Protein AF-0000000083544859 (afdb_homodimer)

Radius of gyration: 19.84 Å; Cα contacts (8 Å, |Δi|>4): 329; chains: 2; bounding box: 51×44×54 Å

Organism: NCBI:txid360422

Foldseek 3Di:
DPPPDDDPVRVVVVLVVVLLQQLQVLCVVLVGGSLQLLLLVVCVVPFFDWLVVSCVVSVHDSVSSVVSLVSCVVSPQWDWDQDPVHRPIITIGGDPVSVVCVVVSVVSNVVSVVVVQVPPDPVRVVVVVVVVVVVVVVVVVVVVVVD/DPPPDDDPVRVVVVLVVVLLQQLQVLCVVLVGGSLQLLLLVVCVVPFFDWLVVSCVVSVHDSVSSVVSLVSCVVSPQWDWDQDPVHRVIITIGGDPVSVVCVVVSVVSNVVSVVVVQVPHDPVRVVVVVVVVVVVVVVVVVVVVVVD

Nearest PDB structures (foldseek):
  3s2w-assembly4_H  TM=9.279E-01  e=6.624E-13  Methanosarcina mazei Go1
  3bpx-assembly1_A  TM=9.044E-01  e=1.899E-10  unclassified
  3voe-assembly1_A  TM=8.912E-01  e=1.167E-07  Escherichia coli K-12
  5x80-assembly1_B  TM=7.720E-01  e=2.987E-06  Mycobacterium tuberculosis H37Rv
  7kfq-assembly1_A  TM=7.328E-01  e=6.011E-06  Variovorax paradoxus

Structure (mmCIF, N/CA/C/O backbone):
data_AF-0000000083544859-model_v1
#
loop_
_entity.id
_entity.type
_entity.pdbx_description
1 polymer 'MarR family transcriptional regulator'
#
loop_
_atom_site.group_PDB
_atom_site.id
_atom_site.type_symbol
_atom_site.label_atom_id
_atom_site.label_alt_id
_atom_site.label_comp_id
_atom_site.label_asym_id
_atom_site.label_entity_id
_atom_site.label_seq_id
_atom_site.pdbx_PDB_ins_code
_atom_site.Cartn_x
_atom_site.Cartn_y
_atom_site.Cartn_z
_atom_site.occupancy
_atom_site.B_iso_or_equiv
_atom_site.auth_seq_id
_atom_site.auth_comp_id
_atom_site.auth_asym_id
_atom_site.auth_atom_id
_atom_site.pdbx_PDB_model_num
ATOM 1 N N . MET A 1 1 ? -17.75 11.258 18.859 1 30.23 1 MET A N 1
ATOM 2 C CA . MET A 1 1 ? -17.281 10.383 17.781 1 30.23 1 MET A CA 1
ATOM 3 C C . MET A 1 1 ? -16.062 9.594 18.234 1 30.23 1 MET A C 1
ATOM 5 O O . MET A 1 1 ? -15.086 10.164 18.734 1 30.23 1 MET A O 1
ATOM 9 N N . ASN A 1 2 ? -15.922 8.406 18.703 1 38 2 ASN A N 1
ATOM 10 C CA . ASN A 1 2 ? -15.023 7.574 19.5 1 38 2 ASN A CA 1
ATOM 11 C C . ASN A 1 2 ? -13.609 7.578 18.922 1 38 2 ASN A C 1
ATOM 13 O O . ASN A 1 2 ? -13.398 7.211 17.766 1 38 2 ASN A O 1
ATOM 17 N N . GLU A 1 3 ? -12.688 8.453 19.25 1 45.72 3 GLU A N 1
ATOM 18 C CA . GLU A 1 3 ? -11.305 8.867 19.016 1 45.72 3 GLU A CA 1
ATOM 19 C C . GLU A 1 3 ? -10.445 7.684 18.578 1 45.72 3 GLU A C 1
ATOM 21 O O . GLU A 1 3 ? -9.469 7.859 17.844 1 45.72 3 GLU A O 1
ATOM 26 N N . ASN A 1 4 ? -10.805 6.332 19.125 1 50.5 4 ASN A N 1
ATOM 27 C CA . ASN A 1 4 ? -10.023 5.105 19.031 1 50.5 4 ASN A CA 1
ATOM 28 C C . ASN A 1 4 ? -10.336 4.336 17.75 1 50.5 4 ASN A C 1
ATOM 30 O O . ASN A 1 4 ? -9.75 3.283 17.484 1 50.5 4 ASN A O 1
ATOM 34 N N . ARG A 1 5 ? -11.438 4.746 17.047 1 65.44 5 ARG A N 1
ATOM 35 C CA . ARG A 1 5 ? -11.852 3.941 15.906 1 65.44 5 ARG A CA 1
ATOM 36 C C . ARG A 1 5 ? -11.086 4.352 14.648 1 65.44 5 ARG A C 1
ATOM 38 O O . ARG A 1 5 ? -10.969 5.539 14.352 1 65.44 5 ARG A O 1
ATOM 45 N N . ASN A 1 6 ? -10.664 3.357 14.062 1 79.31 6 ASN A N 1
ATOM 46 C CA . ASN A 1 6 ? -9.977 3.605 12.797 1 79.31 6 ASN A CA 1
ATOM 47 C C . ASN A 1 6 ? -10.906 4.234 11.766 1 79.31 6 ASN A C 1
ATOM 49 O O . ASN A 1 6 ? -12.094 3.92 11.727 1 79.31 6 ASN A O 1
ATOM 53 N N . SER A 1 7 ? -10.422 5.219 11.125 1 88.44 7 SER A N 1
ATOM 54 C CA . SER A 1 7 ? -11.133 5.754 9.969 1 88.44 7 SER A CA 1
ATOM 55 C C . SER A 1 7 ? -11.211 4.723 8.852 1 88.44 7 SER A C 1
ATOM 57 O O . SER A 1 7 ? -10.523 3.699 8.883 1 88.44 7 SER A O 1
ATOM 59 N N . VAL A 1 8 ? -12.07 4.918 7.891 1 92.62 8 VAL A N 1
ATOM 60 C CA . VAL A 1 8 ? -12.188 4.059 6.719 1 92.62 8 VAL A CA 1
ATOM 61 C C . VAL A 1 8 ? -10.852 3.979 6 1 92.62 8 VAL A C 1
ATOM 63 O O . VAL A 1 8 ? -10.406 2.895 5.613 1 92.62 8 VAL A O 1
ATOM 66 N N . ALA A 1 9 ? -10.258 5.109 5.93 1 91 9 ALA A N 1
ATOM 67 C CA . ALA A 1 9 ? -8.953 5.156 5.277 1 91 9 ALA A CA 1
ATOM 68 C C . ALA A 1 9 ? -7.934 4.309 6.027 1 91 9 ALA A C 1
ATOM 70 O O . ALA A 1 9 ? -7.098 3.641 5.414 1 91 9 ALA A O 1
ATOM 71 N N . ARG A 1 10 ? -8.016 4.297 7.262 1 88.56 10 ARG A N 1
ATOM 72 C CA . ARG A 1 10 ? -7.105 3.504 8.078 1 88.56 10 ARG A CA 1
ATOM 73 C C . ARG A 1 10 ? -7.383 2.014 7.922 1 88.56 10 ARG A C 1
ATOM 75 O O . ARG A 1 10 ? -6.453 1.207 7.844 1 88.56 10 ARG A O 1
ATOM 82 N N . TRP A 1 11 ? -8.609 1.628 7.891 1 93 11 TRP A N 1
ATOM 83 C CA . TRP A 1 11 ? -8.945 0.226 7.668 1 93 11 TRP A CA 1
ATOM 84 C C . TRP A 1 11 ? -8.477 -0.238 6.293 1 93 11 TRP A C 1
ATOM 86 O O . TRP A 1 11 ? -7.938 -1.338 6.156 1 93 11 TRP A O 1
ATOM 96 N N . ILE A 1 12 ? -8.648 0.602 5.301 1 94.5 12 ILE A N 1
ATOM 97 C CA . ILE A 1 12 ? -8.211 0.279 3.949 1 94.5 12 ILE A CA 1
ATOM 98 C C . ILE A 1 12 ? -6.699 0.036 3.943 1 94.5 12 ILE A C 1
ATOM 100 O O . ILE A 1 12 ? -6.227 -0.944 3.365 1 94.5 12 ILE A O 1
ATOM 104 N N . SER A 1 13 ? -5.992 0.859 4.594 1 90.62 13 SER A N 1
ATOM 105 C CA . SER A 1 13 ? -4.539 0.718 4.668 1 90.62 13 SER A CA 1
ATOM 106 C C . SER A 1 13 ? -4.148 -0.58 5.367 1 90.62 13 SER A C 1
ATOM 108 O O . SER A 1 13 ? -3.262 -1.299 4.898 1 90.62 13 SER A O 1
ATOM 110 N N . LEU A 1 14 ? -4.754 -0.848 6.48 1 89.12 14 LEU A N 1
ATOM 111 C CA . LEU A 1 14 ? -4.465 -2.051 7.254 1 89.12 14 LEU A CA 1
ATOM 112 C C . LEU A 1 14 ? -4.758 -3.305 6.438 1 89.12 14 LEU A C 1
ATOM 114 O O . LEU A 1 14 ? -3.934 -4.223 6.387 1 89.12 14 LEU A O 1
ATOM 118 N N . LEU A 1 15 ? -5.891 -3.326 5.812 1 94 15 LEU A N 1
ATOM 119 C CA . LEU A 1 15 ? -6.293 -4.488 5.027 1 94 15 LEU A CA 1
ATOM 120 C C . LEU A 1 15 ? -5.355 -4.695 3.844 1 94 15 LEU A C 1
ATOM 122 O O . LEU A 1 15 ? -5.016 -5.832 3.508 1 94 15 LEU A O 1
ATOM 126 N N . HIS A 1 16 ? -4.984 -3.619 3.225 1 91.56 16 HIS A N 1
ATOM 127 C CA . HIS A 1 16 ? -4.059 -3.701 2.102 1 91.56 16 HIS A CA 1
ATOM 128 C C . HIS A 1 16 ? -2.721 -4.297 2.531 1 91.56 16 HIS A C 1
ATOM 130 O O . HIS A 1 16 ? -2.225 -5.234 1.906 1 91.56 16 HIS A O 1
ATOM 136 N N . ARG A 1 17 ? -2.131 -3.836 3.584 1 87.5 17 ARG A N 1
ATOM 137 C CA . ARG A 1 17 ? -0.821 -4.277 4.051 1 87.5 17 ARG A CA 1
ATOM 138 C C . ARG A 1 17 ? -0.863 -5.734 4.496 1 87.5 17 ARG A C 1
ATOM 140 O O . ARG A 1 17 ? 0.05 -6.508 4.199 1 87.5 17 ARG A O 1
ATOM 147 N N . HIS A 1 18 ? -1.915 -6.086 5.199 1 89.75 18 HIS A N 1
ATOM 148 C CA . HIS A 1 18 ? -2.053 -7.461 5.656 1 89.75 18 HIS A CA 1
ATOM 149 C C . HIS A 1 18 ? -2.234 -8.414 4.48 1 89.75 18 HIS A C 1
ATOM 151 O O . HIS A 1 18 ? -1.746 -9.547 4.512 1 89.75 18 HIS A O 1
ATOM 157 N N . GLY A 1 19 ? -2.959 -7.965 3.48 1 92.75 19 GLY A N 1
ATOM 158 C CA . GLY A 1 19 ? -3.115 -8.773 2.283 1 92.75 19 GLY A CA 1
ATOM 159 C C . GLY A 1 19 ? -1.802 -9.055 1.578 1 92.75 19 GLY A C 1
ATOM 160 O O . GLY A 1 19 ? -1.534 -10.195 1.187 1 92.75 19 GLY A O 1
ATOM 161 N N . HIS A 1 20 ? -1.009 -8.062 1.459 1 89.19 20 HIS A N 1
ATOM 162 C CA . HIS A 1 20 ? 0.306 -8.234 0.851 1 89.19 20 HIS A CA 1
ATOM 163 C C . HIS A 1 20 ? 1.158 -9.219 1.642 1 89.19 20 HIS A C 1
ATOM 165 O O . HIS A 1 20 ? 1.828 -10.07 1.059 1 89.19 20 HIS A O 1
ATOM 171 N N . GLU A 1 21 ? 1.093 -9.07 2.92 1 88.38 21 GLU A N 1
ATOM 172 C CA . GLU A 1 21 ? 1.858 -9.977 3.771 1 88.38 21 GLU A CA 1
ATOM 173 C C . GLU A 1 21 ? 1.362 -11.414 3.637 1 88.38 21 GLU A C 1
ATOM 175 O O . GLU A 1 21 ? 2.162 -12.344 3.564 1 88.38 21 GLU A O 1
ATOM 180 N N . TYR A 1 22 ? 0.118 -11.586 3.674 1 92.44 22 TYR A N 1
ATOM 181 C CA . TYR A 1 22 ? -0.479 -12.906 3.574 1 92.44 22 TYR A CA 1
ATOM 182 C C . TYR A 1 22 ? -0.094 -13.586 2.264 1 92.44 22 TYR A C 1
ATOM 184 O O . TYR A 1 22 ? 0.402 -14.711 2.262 1 92.44 22 TYR A O 1
ATOM 192 N N . VAL A 1 23 ? -0.302 -12.836 1.157 1 94 23 VAL A N 1
ATOM 193 C CA . VAL A 1 23 ? -0.022 -13.422 -0.15 1 94 23 VAL A CA 1
ATOM 194 C C . VAL A 1 23 ? 1.475 -13.695 -0.285 1 94 23 VAL A C 1
ATOM 196 O O . VAL A 1 23 ? 1.88 -14.758 -0.765 1 94 23 VAL A O 1
ATOM 199 N N . GLY A 1 24 ? 2.26 -12.75 0.1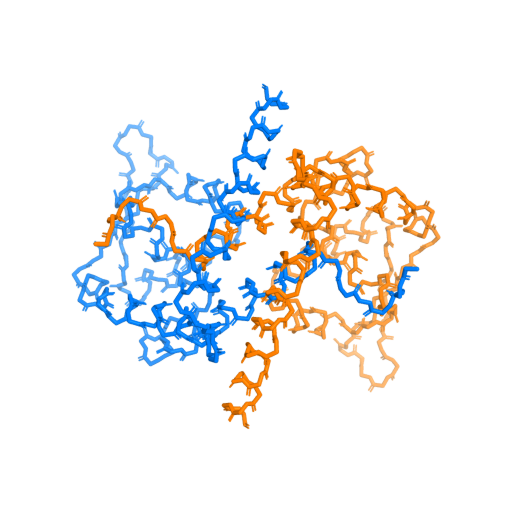53 1 92.25 24 GLY A N 1
ATOM 200 C CA . GLY A 1 24 ? 3.699 -12.961 0.145 1 92.25 24 GLY A CA 1
ATOM 201 C C . GLY A 1 24 ? 4.125 -14.203 0.897 1 92.25 24 GLY A C 1
ATOM 202 O O . GLY A 1 24 ? 5.008 -14.938 0.445 1 92.25 24 GLY A O 1
ATOM 203 N N . ARG A 1 25 ? 3.518 -14.445 2 1 92.19 25 ARG A N 1
ATOM 204 C CA . ARG A 1 25 ? 3.836 -15.617 2.807 1 92.19 25 ARG A CA 1
ATOM 205 C C . ARG A 1 25 ? 3.479 -16.906 2.07 1 92.19 25 ARG A C 1
ATOM 207 O O . ARG A 1 25 ? 4.207 -17.891 2.152 1 92.19 25 ARG A O 1
ATOM 214 N N . GLN A 1 26 ? 2.393 -16.859 1.385 1 94.56 26 GLN A N 1
ATOM 215 C CA . GLN A 1 26 ? 1.957 -18.047 0.648 1 94.56 26 GLN A CA 1
ATOM 216 C C . GLN A 1 26 ? 2.908 -18.359 -0.503 1 94.56 26 GLN A C 1
ATOM 218 O O . GLN A 1 26 ? 3.006 -19.5 -0.94 1 94.56 26 GLN A O 1
ATOM 223 N N . LEU A 1 27 ? 3.656 -17.422 -0.948 1 96.56 27 LEU A N 1
ATOM 224 C CA . LEU A 1 27 ? 4.465 -17.594 -2.148 1 96.56 27 LEU A CA 1
ATOM 225 C C . LEU A 1 27 ? 5.938 -17.766 -1.792 1 96.56 27 LEU A C 1
ATOM 227 O O . LEU A 1 27 ? 6.781 -17.922 -2.678 1 96.56 27 LEU A O 1
ATOM 231 N N . LYS A 1 28 ? 6.184 -17.797 -0.533 1 95.38 28 LYS A N 1
ATOM 232 C CA . LYS 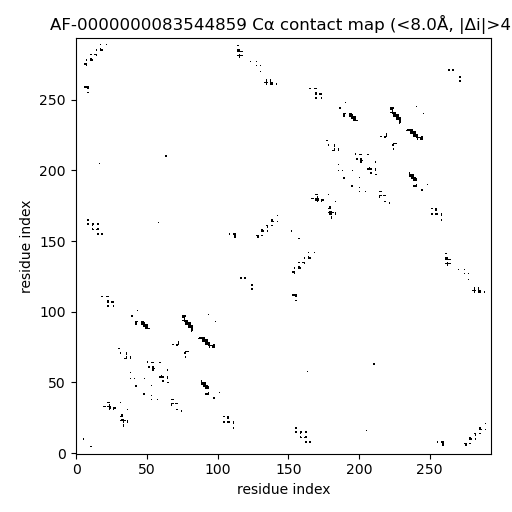A 1 28 ? 7.559 -17.906 -0.063 1 95.38 28 LYS A CA 1
ATOM 233 C C . LYS A 1 28 ? 8.242 -19.141 -0.64 1 95.38 28 LYS A C 1
ATOM 235 O O . LYS A 1 28 ? 9.422 -19.109 -0.979 1 95.38 28 LYS A O 1
ATOM 240 N N . LYS A 1 29 ? 7.535 -20.188 -0.765 1 95.19 29 LYS A N 1
ATOM 241 C CA . LYS A 1 29 ? 8.078 -21.438 -1.265 1 95.19 29 LYS A CA 1
ATOM 242 C C . LYS A 1 29 ? 8.539 -21.312 -2.715 1 95.19 29 LYS A C 1
ATOM 244 O O . LYS A 1 29 ? 9.305 -22.125 -3.211 1 95.19 29 LYS A O 1
ATOM 249 N N . TYR A 1 30 ? 8.156 -20.312 -3.381 1 96.75 30 TYR A N 1
ATOM 250 C CA . TYR A 1 30 ? 8.555 -20.047 -4.758 1 96.75 30 TYR A CA 1
ATOM 251 C C . TYR A 1 30 ? 9.594 -18.922 -4.816 1 96.75 30 TYR A C 1
ATOM 253 O O . TYR A 1 30 ? 9.875 -18.391 -5.895 1 96.75 30 TYR A O 1
ATOM 261 N N . ASN A 1 31 ? 10.023 -18.5 -3.695 1 95.81 31 ASN A N 1
ATOM 262 C CA . ASN A 1 31 ? 11.008 -17.438 -3.547 1 95.81 31 ASN A CA 1
ATOM 263 C C . ASN A 1 31 ? 10.422 -16.078 -3.943 1 95.81 31 ASN A C 1
ATOM 265 O O . ASN A 1 31 ? 11.125 -15.242 -4.512 1 95.81 31 ASN A O 1
ATOM 269 N N . ILE A 1 32 ? 9.188 -15.93 -3.77 1 95.75 32 ILE A N 1
ATOM 270 C CA . ILE A 1 32 ? 8.492 -14.672 -4.043 1 95.75 32 ILE A CA 1
ATOM 271 C C . ILE A 1 32 ? 7.941 -14.094 -2.744 1 95.75 32 ILE A C 1
ATOM 273 O O . ILE A 1 32 ? 7.207 -14.766 -2.018 1 95.75 32 ILE A O 1
ATOM 277 N N . ASN A 1 33 ? 8.375 -12.898 -2.432 1 92 33 ASN A N 1
ATOM 278 C CA . ASN A 1 33 ? 7.809 -12.203 -1.28 1 92 33 ASN A CA 1
ATOM 279 C C . ASN A 1 33 ? 6.895 -11.055 -1.71 1 92 33 ASN A C 1
ATOM 281 O O . ASN A 1 33 ? 6.57 -10.93 -2.891 1 92 33 ASN A O 1
ATOM 285 N N . LYS A 1 34 ? 6.414 -10.305 -0.728 1 88.75 34 LYS A N 1
ATOM 286 C CA . LYS A 1 34 ? 5.441 -9.242 -0.982 1 88.75 34 LYS A CA 1
ATOM 287 C C . LYS A 1 34 ? 6.004 -8.203 -1.953 1 88.75 34 LYS A C 1
ATOM 289 O O . LYS A 1 34 ? 5.273 -7.68 -2.797 1 88.75 34 LYS A O 1
ATOM 294 N N . GLY A 1 35 ? 7.277 -7.98 -1.886 1 88.06 35 GLY A N 1
ATOM 295 C CA . GLY A 1 35 ? 7.906 -6.992 -2.746 1 88.06 35 GLY A CA 1
ATOM 296 C C . GLY A 1 35 ? 7.984 -7.426 -4.199 1 88.06 35 GLY A C 1
ATOM 297 O O . GLY A 1 35 ? 7.973 -6.59 -5.102 1 88.06 35 GLY A O 1
ATOM 298 N N . GLN A 1 36 ? 8.031 -8.625 -4.414 1 93.62 36 GLN A N 1
ATOM 299 C CA . GLN A 1 36 ? 8.086 -9.172 -5.77 1 93.62 36 GLN A CA 1
ATOM 300 C C . GLN A 1 36 ? 6.691 -9.461 -6.305 1 93.62 36 GLN A C 1
ATOM 302 O O . GLN A 1 36 ? 6.41 -9.227 -7.48 1 93.62 36 GLN A O 1
ATOM 307 N N . TYR A 1 37 ? 5.895 -9.922 -5.453 1 93.38 37 TYR A N 1
ATOM 308 C CA . TYR A 1 37 ? 4.562 -10.383 -5.836 1 93.38 37 TYR A CA 1
ATOM 309 C C . TYR A 1 37 ? 3.781 -9.266 -6.527 1 93.38 37 TYR A C 1
ATOM 311 O O . TYR A 1 37 ? 3.088 -9.516 -7.516 1 93.38 37 TYR A O 1
ATOM 319 N N . ILE A 1 38 ? 3.861 -8.094 -6.105 1 90.75 38 ILE A N 1
ATOM 320 C CA . ILE A 1 38 ? 3.078 -6.992 -6.652 1 90.75 38 ILE A CA 1
ATOM 321 C C . ILE A 1 38 ? 3.457 -6.762 -8.109 1 90.75 38 ILE A C 1
ATOM 323 O O . ILE A 1 38 ? 2.598 -6.461 -8.945 1 90.75 38 ILE A O 1
ATOM 327 N N . PHE A 1 39 ? 4.625 -6.957 -8.438 1 94.69 39 PHE A N 1
ATOM 328 C CA . PHE A 1 39 ? 5.094 -6.781 -9.805 1 94.69 39 PHE A CA 1
ATOM 329 C C . PHE A 1 39 ? 4.684 -7.965 -10.68 1 94.69 39 PHE A C 1
ATOM 331 O O . PHE A 1 39 ? 4.234 -7.781 -11.812 1 94.69 39 PHE A O 1
ATOM 338 N N . LEU A 1 40 ? 4.844 -9.117 -10.109 1 96.06 40 LEU A N 1
ATOM 339 C CA . LEU A 1 40 ? 4.426 -10.32 -10.82 1 96.06 40 LEU A CA 1
ATOM 340 C C . LEU A 1 40 ? 2.945 -10.25 -11.18 1 96.06 40 LEU A C 1
ATOM 342 O O . LEU A 1 40 ? 2.562 -10.555 -12.312 1 96.06 40 LEU A O 1
ATOM 346 N N . ASN A 1 41 ? 2.227 -9.82 -10.234 1 93.56 41 ASN A N 1
ATOM 347 C CA . ASN A 1 41 ? 0.785 -9.703 -10.43 1 93.56 41 ASN A CA 1
ATOM 348 C C . ASN A 1 41 ? 0.445 -8.68 -11.508 1 93.56 41 ASN A C 1
ATOM 350 O O . ASN A 1 41 ? -0.465 -8.891 -12.305 1 93.56 41 ASN A O 1
ATOM 354 N N . ALA A 1 42 ? 1.086 -7.586 -11.539 1 92.75 42 ALA A N 1
ATOM 355 C CA . ALA A 1 42 ? 0.884 -6.574 -12.57 1 92.75 42 ALA A CA 1
ATOM 356 C C . ALA A 1 42 ? 1.219 -7.125 -13.953 1 92.75 42 ALA A C 1
ATOM 358 O O . ALA A 1 42 ? 0.52 -6.84 -14.93 1 92.75 42 ALA A O 1
ATOM 359 N N . LEU A 1 43 ? 2.182 -7.93 -14.039 1 96.69 43 LEU A N 1
ATOM 360 C CA . LEU A 1 43 ? 2.643 -8.477 -15.305 1 96.69 43 LEU A CA 1
ATOM 361 C C . LEU A 1 43 ? 1.66 -9.508 -15.844 1 96.69 43 LEU A C 1
ATOM 363 O O . LEU A 1 43 ? 1.547 -9.695 -17.062 1 96.69 43 LEU A O 1
ATOM 367 N N . TYR A 1 44 ? 0.962 -10.18 -14.914 1 95.31 44 TYR A N 1
ATOM 368 C CA . TYR A 1 44 ? -0.081 -11.102 -15.352 1 95.31 44 TYR A CA 1
ATOM 369 C C . TYR A 1 44 ? -1.181 -10.367 -16.109 1 95.31 44 TYR A C 1
ATOM 371 O O . TYR A 1 44 ? -1.878 -10.953 -16.938 1 95.31 44 TYR A O 1
ATOM 379 N N . LYS A 1 45 ? -1.32 -9.102 -15.852 1 91.81 45 LYS A N 1
ATOM 380 C CA . LYS A 1 45 ? -2.328 -8.281 -16.516 1 91.81 45 LYS A CA 1
ATOM 381 C C . LYS A 1 45 ? -1.775 -7.664 -17.797 1 91.81 45 LYS A C 1
ATOM 383 O O . LYS A 1 45 ? -2.49 -7.551 -18.797 1 91.81 45 LYS A O 1
ATOM 388 N N . LYS A 1 46 ? -0.545 -7.234 -17.703 1 94.06 46 LYS A N 1
ATOM 389 C CA . LYS A 1 46 ? 0.081 -6.594 -18.844 1 94.06 46 LYS A CA 1
ATOM 390 C C . LYS A 1 46 ? 1.521 -7.066 -19.031 1 94.06 46 LYS A C 1
ATOM 392 O O . LYS A 1 46 ? 2.461 -6.387 -18.609 1 94.06 46 LYS A O 1
ATOM 397 N N . ASP A 1 47 ? 1.648 -8.102 -19.828 1 96.12 47 ASP A N 1
ATOM 398 C CA . ASP A 1 47 ? 2.963 -8.664 -20.125 1 96.12 47 ASP A CA 1
ATOM 399 C C . ASP A 1 47 ? 3.717 -7.801 -21.125 1 96.12 47 ASP A C 1
ATOM 401 O O . ASP A 1 47 ? 3.125 -7.285 -22.078 1 96.12 47 ASP A O 1
ATOM 405 N N . GLY A 1 48 ? 4.984 -7.602 -20.844 1 96.44 48 GLY A N 1
ATOM 406 C CA . GLY A 1 48 ? 5.801 -6.859 -21.797 1 96.44 48 GLY A CA 1
ATOM 407 C C . GLY A 1 48 ? 5.809 -5.367 -21.547 1 96.44 48 GLY A C 1
ATOM 408 O O . GLY A 1 48 ? 6.309 -4.594 -22.359 1 96.44 48 GLY A O 1
ATOM 409 N N . ILE A 1 49 ? 5.332 -4.969 -20.453 1 95.69 49 ILE A N 1
ATOM 410 C CA . ILE A 1 49 ? 5.285 -3.559 -20.094 1 95.69 49 ILE A CA 1
ATOM 411 C C . ILE A 1 49 ? 6.691 -3.062 -19.766 1 95.69 49 ILE A C 1
ATOM 413 O O . ILE A 1 49 ? 7.535 -3.834 -19.297 1 95.69 49 ILE A O 1
ATOM 417 N N . ARG A 1 50 ? 6.898 -1.747 -19.984 1 96.25 50 ARG A N 1
ATOM 418 C CA . ARG A 1 50 ? 8.18 -1.15 -19.625 1 96.25 50 ARG A CA 1
ATOM 419 C C . ARG A 1 50 ? 8.359 -1.095 -18.109 1 96.25 50 ARG A C 1
ATOM 421 O O . ARG A 1 50 ? 7.402 -0.839 -17.375 1 96.25 50 ARG A O 1
ATOM 428 N N . GLN A 1 51 ? 9.617 -1.337 -17.719 1 96 51 GLN A N 1
ATOM 429 C CA . GLN A 1 51 ? 9.898 -1.311 -16.297 1 96 51 GLN A CA 1
ATOM 430 C C . GLN A 1 51 ? 9.492 0.024 -15.672 1 96 51 GLN A C 1
ATOM 432 O O . GLN A 1 51 ? 8.93 0.059 -14.578 1 96 51 GLN A O 1
ATOM 437 N N . GLU A 1 52 ? 9.734 1.071 -16.375 1 94.19 52 GLU A N 1
ATOM 438 C CA . GLU A 1 52 ? 9.359 2.395 -15.883 1 94.19 52 GLU A CA 1
ATOM 439 C C . GLU A 1 52 ? 7.844 2.523 -15.75 1 94.19 52 GLU A C 1
ATOM 441 O O . GLU A 1 52 ? 7.352 3.113 -14.781 1 94.19 52 GLU A O 1
ATOM 446 N N . GLU A 1 53 ? 7.148 2.016 -16.625 1 93.81 53 GLU A N 1
ATOM 447 C CA . GLU A 1 53 ? 5.691 2.049 -16.594 1 93.81 53 GLU A CA 1
ATOM 448 C C . GLU A 1 53 ? 5.148 1.215 -15.438 1 93.81 53 GLU A C 1
ATOM 450 O O . GLU A 1 53 ? 4.121 1.553 -14.852 1 93.81 53 GLU A O 1
ATOM 455 N N . LEU A 1 54 ? 5.832 0.12 -15.164 1 93.31 54 LEU A N 1
ATOM 456 C CA . LEU A 1 54 ? 5.469 -0.697 -14.008 1 93.31 54 LEU A CA 1
ATOM 457 C C . LEU A 1 54 ? 5.559 0.113 -12.719 1 93.31 54 LEU A C 1
ATOM 459 O O . LEU A 1 54 ? 4.656 0.052 -11.883 1 93.31 54 LEU A O 1
ATOM 463 N N . SER A 1 55 ? 6.633 0.833 -12.594 1 90.88 55 SER A N 1
ATOM 464 C CA . SER A 1 55 ? 6.836 1.694 -11.43 1 90.88 55 SER A CA 1
ATOM 465 C C . SER A 1 55 ? 5.715 2.717 -11.297 1 90.88 55 SER A C 1
ATOM 467 O O . SER A 1 55 ? 5.164 2.902 -10.211 1 90.88 55 SER A O 1
ATOM 469 N N . ASP A 1 56 ? 5.355 3.326 -12.445 1 87 56 ASP A N 1
ATOM 470 C CA . ASP A 1 56 ? 4.32 4.355 -12.477 1 87 56 ASP A CA 1
ATOM 471 C C . ASP A 1 56 ? 2.949 3.764 -12.148 1 87 56 ASP A C 1
ATOM 473 O O . ASP A 1 56 ? 2.184 4.34 -11.375 1 87 56 ASP A O 1
ATOM 477 N N . TYR A 1 57 ? 2.729 2.676 -12.789 1 85.62 57 TYR A N 1
ATOM 478 C CA . TYR A 1 57 ? 1.451 1.991 -12.625 1 85.62 57 TYR A CA 1
ATOM 479 C C . TYR A 1 57 ? 1.224 1.599 -11.172 1 85.62 57 TYR A C 1
ATOM 481 O O . TYR A 1 57 ? 0.117 1.749 -10.648 1 85.62 57 TYR A O 1
ATOM 489 N N . LEU A 1 58 ? 2.238 1.113 -10.461 1 85.31 58 LEU A N 1
ATOM 490 C CA . LEU A 1 58 ? 2.137 0.613 -9.094 1 85.31 58 LEU A CA 1
ATOM 491 C C . LEU A 1 58 ? 2.414 1.724 -8.086 1 85.31 58 LEU A C 1
ATOM 493 O O . LEU A 1 58 ? 2.252 1.528 -6.883 1 85.31 58 LEU A O 1
ATOM 497 N N . LYS A 1 59 ? 2.869 2.848 -8.57 1 80.06 59 LYS A N 1
ATOM 498 C CA . LYS A 1 59 ? 3.219 4 -7.742 1 80.06 59 LYS A CA 1
ATOM 499 C C . LYS A 1 59 ? 4.305 3.643 -6.73 1 80.06 59 LYS A C 1
ATOM 501 O O . LYS A 1 59 ? 4.203 3.984 -5.551 1 80.06 59 LYS A O 1
ATOM 506 N N . ILE A 1 60 ? 5.273 2.91 -7.195 1 82.62 60 ILE A N 1
ATOM 507 C CA . ILE A 1 60 ? 6.453 2.51 -6.438 1 82.62 60 ILE A CA 1
ATOM 508 C C . ILE A 1 60 ? 7.699 3.16 -7.035 1 82.62 60 ILE A C 1
ATOM 510 O O . ILE A 1 60 ? 7.812 3.287 -8.258 1 82.62 60 ILE A O 1
ATOM 514 N N . ASP A 1 61 ? 8.602 3.523 -6.191 1 83.19 61 ASP A N 1
ATOM 515 C CA . ASP A 1 61 ? 9.773 4.246 -6.672 1 83.19 61 ASP A CA 1
ATOM 516 C C . ASP A 1 61 ? 10.664 3.348 -7.535 1 83.19 61 ASP A C 1
ATOM 518 O O . ASP A 1 61 ? 10.648 2.123 -7.383 1 83.19 61 ASP A O 1
ATOM 522 N N . LYS A 1 62 ? 11.508 3.969 -8.281 1 88.81 62 LYS A N 1
ATOM 523 C CA . LYS A 1 62 ? 12.312 3.289 -9.297 1 88.81 62 LYS A CA 1
ATOM 524 C C . LYS A 1 62 ? 13.32 2.34 -8.648 1 88.81 62 LYS A C 1
ATOM 526 O O . LYS A 1 62 ? 13.594 1.266 -9.188 1 88.81 62 LYS A O 1
ATOM 531 N N . GLY A 1 63 ? 13.852 2.764 -7.551 1 89.31 63 GLY A N 1
ATOM 532 C CA . GLY A 1 63 ? 14.836 1.919 -6.891 1 89.31 63 GLY A CA 1
ATOM 533 C C . GLY A 1 63 ? 14.25 0.61 -6.391 1 89.31 63 GLY A C 1
ATOM 534 O O . GLY A 1 63 ? 14.836 -0.456 -6.609 1 89.31 63 GLY A O 1
ATOM 535 N N . THR A 1 64 ? 13.117 0.7 -5.758 1 86.56 64 THR A N 1
ATOM 536 C CA . THR A 1 64 ? 12.398 -0.478 -5.273 1 86.56 64 THR A CA 1
ATOM 537 C C . THR A 1 64 ? 11.969 -1.366 -6.438 1 86.56 64 THR A C 1
ATOM 539 O O . THR A 1 64 ? 12.086 -2.592 -6.363 1 86.56 64 THR A O 1
ATOM 542 N N . THR A 1 65 ? 11.516 -0.712 -7.457 1 93.56 65 THR A N 1
ATOM 543 C CA . THR A 1 65 ? 11.117 -1.442 -8.656 1 93.56 65 THR A CA 1
ATOM 544 C C . THR A 1 65 ? 12.297 -2.227 -9.227 1 93.56 65 THR A C 1
ATOM 546 O O . THR A 1 65 ? 12.18 -3.426 -9.484 1 93.56 65 THR A O 1
ATOM 549 N N . ALA A 1 66 ? 13.414 -1.572 -9.359 1 94.5 66 ALA A N 1
ATOM 550 C CA . ALA A 1 66 ? 14.602 -2.209 -9.93 1 94.5 66 ALA A CA 1
ATOM 551 C C . ALA A 1 66 ? 15.023 -3.418 -9.102 1 94.5 66 ALA A C 1
ATOM 553 O O . ALA A 1 66 ? 15.367 -4.469 -9.656 1 94.5 66 ALA A O 1
ATOM 554 N N . LYS A 1 67 ? 14.945 -3.273 -7.859 1 93.69 67 LYS A N 1
ATOM 555 C CA . LYS A 1 67 ? 15.336 -4.355 -6.961 1 93.69 67 LYS A CA 1
ATOM 556 C C . LYS A 1 67 ? 14.406 -5.555 -7.102 1 93.69 67 LYS A C 1
ATOM 558 O O . LYS A 1 67 ? 14.859 -6.695 -7.191 1 93.69 67 LYS A O 1
ATOM 563 N N . ALA A 1 68 ? 13.156 -5.301 -7.109 1 95 68 ALA A N 1
ATOM 564 C CA . ALA A 1 68 ? 12.16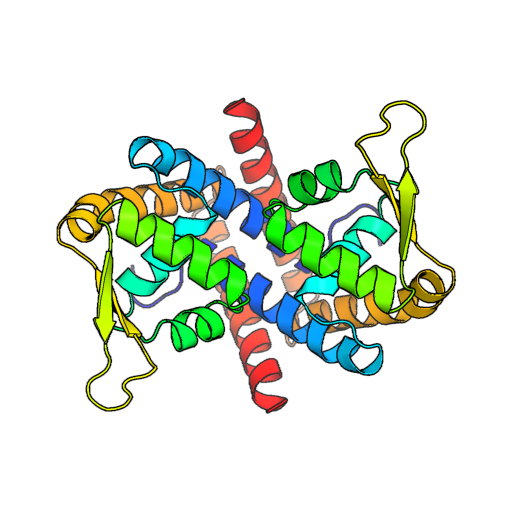4 -6.367 -7.211 1 95 68 ALA A CA 1
ATOM 565 C C . ALA A 1 68 ? 12.266 -7.074 -8.562 1 95 68 ALA A C 1
ATOM 567 O O . ALA A 1 68 ? 12.203 -8.305 -8.625 1 95 68 ALA A O 1
ATOM 568 N N . ILE A 1 69 ? 12.438 -6.305 -9.578 1 97.12 69 ILE A N 1
ATOM 569 C CA . ILE A 1 69 ? 12.539 -6.844 -10.93 1 97.12 69 ILE A CA 1
ATOM 570 C C . ILE A 1 69 ? 13.805 -7.684 -11.062 1 97.12 69 ILE A C 1
ATOM 572 O O . ILE A 1 69 ? 13.773 -8.773 -11.641 1 97.12 69 ILE A O 1
ATOM 576 N N . LYS A 1 70 ? 14.875 -7.172 -10.578 1 97.5 70 LYS A N 1
ATOM 577 C CA . LYS A 1 70 ? 16.125 -7.93 -10.617 1 97.5 70 LYS A CA 1
ATOM 578 C C . LYS A 1 70 ? 15.977 -9.273 -9.906 1 97.5 70 LYS A C 1
ATOM 580 O O . LYS A 1 70 ? 16.422 -10.305 -10.414 1 97.5 70 LYS A O 1
ATOM 585 N N . LYS A 1 71 ? 15.336 -9.25 -8.781 1 97.19 71 LYS A N 1
ATOM 586 C CA . LYS A 1 71 ? 15.133 -10.484 -8.023 1 97.19 71 LYS A CA 1
ATOM 587 C C . LYS A 1 71 ? 14.273 -11.469 -8.805 1 97.19 71 LYS A C 1
ATOM 589 O O . LYS A 1 71 ? 14.586 -12.664 -8.867 1 97.19 71 LYS A O 1
ATOM 594 N N . LEU A 1 72 ? 13.234 -11 -9.391 1 98.06 72 LEU A N 1
ATOM 595 C CA . LEU A 1 72 ? 12.359 -11.844 -10.195 1 98.06 72 LEU A CA 1
ATOM 596 C C . LEU A 1 72 ? 13.109 -12.422 -11.391 1 98.06 72 LEU A C 1
ATOM 598 O O . LEU A 1 72 ? 12.883 -13.562 -11.781 1 98.06 72 LEU A O 1
ATOM 602 N N . GLU A 1 73 ? 13.953 -11.602 -11.945 1 98.31 73 GLU A N 1
ATOM 603 C CA . GLU A 1 73 ? 14.758 -12.055 -13.078 1 98.31 73 GLU A CA 1
ATOM 604 C C . GLU A 1 73 ? 15.773 -13.109 -12.648 1 98.31 73 GLU A C 1
ATOM 606 O O . GLU A 1 73 ? 15.914 -14.141 -13.305 1 98.31 73 GLU A O 1
ATOM 611 N N . ASP A 1 74 ? 16.438 -12.844 -11.539 1 98.12 74 ASP A N 1
ATOM 612 C CA . ASP A 1 74 ? 17.406 -13.789 -10.992 1 98.12 74 ASP A CA 1
ATOM 613 C C . ASP A 1 74 ? 16.75 -15.133 -10.695 1 98.12 74 ASP A C 1
ATOM 615 O O . ASP A 1 74 ? 17.359 -16.188 -10.867 1 98.12 74 ASP A O 1
ATOM 619 N N . ASP A 1 75 ? 15.5 -15.086 -10.32 1 97.88 75 ASP A N 1
ATOM 620 C CA . ASP A 1 75 ? 14.766 -16.297 -9.977 1 97.88 75 ASP A CA 1
ATOM 621 C C . ASP A 1 75 ? 14.047 -16.875 -11.188 1 97.88 75 ASP A C 1
ATOM 623 O O . ASP A 1 75 ? 13.25 -17.812 -11.062 1 97.88 75 ASP A O 1
ATOM 627 N N . GLU A 1 76 ? 14.234 -16.219 -12.289 1 98.44 76 GLU A N 1
ATOM 628 C CA . GLU A 1 76 ? 13.828 -16.734 -13.594 1 98.44 76 GLU A CA 1
ATOM 629 C C . GLU A 1 76 ? 12.32 -16.641 -13.781 1 98.44 76 GLU A C 1
ATOM 631 O O . GLU A 1 76 ? 11.719 -17.453 -14.484 1 98.44 76 GLU A O 1
ATOM 636 N N . TYR A 1 77 ? 11.672 -15.695 -13.133 1 98.62 77 TYR A N 1
ATOM 637 C CA . TYR A 1 77 ? 10.242 -15.484 -13.305 1 98.62 77 TYR A CA 1
ATOM 638 C C . TYR A 1 77 ? 9.961 -14.508 -14.438 1 98.62 77 TYR A C 1
ATOM 640 O O . TYR A 1 77 ? 8.867 -14.492 -15 1 98.62 77 TYR A O 1
ATOM 648 N N . ILE A 1 78 ? 10.93 -13.688 -14.672 1 98.69 78 ILE A N 1
ATOM 649 C CA . ILE A 1 78 ? 10.758 -12.719 -15.75 1 98.69 78 ILE A CA 1
ATOM 650 C C . ILE A 1 78 ? 12.055 -12.617 -16.562 1 98.69 78 ILE A C 1
ATOM 652 O O . ILE A 1 78 ? 13.086 -13.156 -16.156 1 98.69 78 ILE A O 1
ATOM 656 N N . ILE A 1 79 ? 11.969 -12.055 -17.703 1 98.44 79 ILE A N 1
ATOM 657 C CA . ILE A 1 79 ? 13.117 -11.648 -18.516 1 98.44 79 ILE A CA 1
ATOM 658 C C . ILE A 1 79 ? 12.945 -10.195 -18.953 1 98.44 79 ILE A C 1
ATOM 660 O O . ILE A 1 79 ? 11.82 -9.719 -19.125 1 98.44 79 ILE A O 1
ATOM 664 N N . ARG A 1 80 ? 14.016 -9.57 -19.016 1 97.62 80 ARG A N 1
ATOM 665 C CA . ARG A 1 80 ? 14.023 -8.203 -19.516 1 97.62 80 ARG A CA 1
ATOM 666 C C . ARG A 1 80 ? 14.641 -8.133 -20.906 1 97.62 80 ARG A C 1
ATOM 668 O O . ARG A 1 80 ? 15.711 -8.695 -21.156 1 97.62 80 ARG A O 1
ATOM 675 N N . ILE A 1 81 ? 13.938 -7.418 -21.75 1 97 81 ILE A N 1
ATOM 676 C CA . ILE A 1 81 ? 14.422 -7.254 -23.109 1 97 81 ILE A CA 1
ATOM 677 C C . ILE A 1 81 ? 14.477 -5.77 -23.469 1 97 81 ILE A C 1
ATOM 679 O O . ILE A 1 81 ? 13.555 -5.016 -23.156 1 97 81 ILE A O 1
ATOM 683 N N . VAL A 1 82 ? 15.5 -5.383 -24.125 1 94.94 82 VAL A N 1
ATOM 684 C CA . VAL A 1 82 ? 15.648 -3.988 -24.516 1 94.94 82 VAL A CA 1
ATOM 685 C C . VAL A 1 82 ? 14.523 -3.6 -25.469 1 94.94 82 VAL A C 1
ATOM 687 O O . VAL A 1 82 ? 14.172 -4.367 -26.375 1 94.94 82 VAL A O 1
ATOM 690 N N . ASP A 1 83 ? 13.945 -2.436 -25.203 1 91 83 ASP A N 1
ATOM 691 C CA . ASP A 1 83 ? 12.883 -1.938 -26.078 1 91 83 ASP A CA 1
ATOM 692 C C . ASP A 1 83 ? 13.43 -1.569 -27.453 1 91 83 ASP A C 1
ATOM 694 O O . ASP A 1 83 ? 14.461 -0.905 -27.562 1 91 83 ASP A O 1
ATOM 698 N N . LYS A 1 84 ? 12.789 -1.998 -28.438 1 89.62 84 LYS A N 1
ATOM 699 C CA . LYS A 1 84 ? 13.25 -1.797 -29.797 1 89.62 84 LYS A CA 1
ATOM 700 C C . LYS A 1 84 ? 13.219 -0.32 -30.188 1 89.62 84 LYS A C 1
ATOM 702 O O . LYS A 1 84 ? 14.047 0.144 -30.969 1 89.62 84 LYS A O 1
ATOM 707 N N . LYS A 1 85 ? 12.297 0.412 -29.656 1 91 85 LYS A N 1
ATOM 708 C CA . LYS A 1 85 ? 12.094 1.815 -30.016 1 91 85 LYS A CA 1
ATOM 709 C C . LYS A 1 85 ? 12.891 2.73 -29.078 1 91 85 LYS A C 1
ATOM 711 O O . LYS A 1 85 ? 13.219 3.861 -29.453 1 91 85 LYS A O 1
ATOM 716 N N . ASP A 1 86 ? 13.148 2.336 -27.953 1 90.25 86 ASP A N 1
ATOM 717 C CA . ASP A 1 86 ? 13.898 3.082 -26.938 1 90.25 86 ASP A CA 1
ATOM 718 C C . ASP A 1 86 ? 14.945 2.197 -26.266 1 90.25 86 ASP A C 1
ATOM 720 O O . ASP A 1 86 ? 14.648 1.499 -25.297 1 90.25 86 ASP A O 1
ATOM 724 N N . LYS A 1 87 ? 16.172 2.326 -26.578 1 89.31 87 LYS A N 1
ATOM 725 C CA . LYS A 1 87 ? 17.25 1.424 -26.172 1 89.31 87 LYS A CA 1
ATOM 726 C C . LYS A 1 87 ? 17.594 1.623 -24.703 1 89.31 87 LYS A C 1
ATOM 728 O O . LYS A 1 87 ? 18.281 0.798 -24.094 1 89.31 87 LYS A O 1
ATOM 733 N N . ARG A 1 88 ? 17.047 2.566 -24.078 1 89.56 88 ARG A N 1
ATOM 734 C CA . ARG A 1 88 ? 17.297 2.814 -22.672 1 89.56 88 ARG A CA 1
ATOM 735 C C . ARG A 1 88 ? 16.219 2.188 -21.797 1 89.56 88 ARG A C 1
ATOM 737 O O . ARG A 1 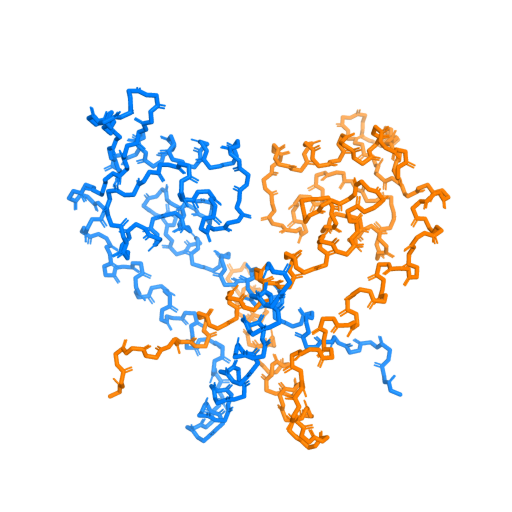88 ? 16.359 2.119 -20.562 1 89.56 88 ARG A O 1
ATOM 744 N N . ALA A 1 89 ? 15.305 1.744 -22.547 1 92.5 89 ALA A N 1
ATOM 745 C CA . ALA A 1 89 ? 14.188 1.165 -21.797 1 92.5 89 ALA A CA 1
ATOM 746 C C . ALA A 1 89 ? 14.188 -0.357 -21.906 1 92.5 89 ALA A C 1
ATOM 748 O O . ALA A 1 89 ? 14.68 -0.917 -22.891 1 92.5 89 ALA A O 1
ATOM 749 N N . TYR A 1 90 ? 13.703 -0.979 -20.891 1 95.75 90 TYR A N 1
ATOM 750 C CA . TYR A 1 90 ? 13.547 -2.43 -20.891 1 95.75 90 TYR A CA 1
ATOM 751 C C . TYR A 1 90 ? 12.078 -2.822 -20.781 1 95.75 90 TYR A C 1
ATOM 753 O O . TYR A 1 90 ? 11.336 -2.24 -19.984 1 95.75 90 TYR A O 1
ATOM 761 N N . ASN A 1 91 ? 11.727 -3.785 -21.594 1 97.44 91 ASN A N 1
ATOM 762 C CA . ASN A 1 91 ? 10.438 -4.449 -21.438 1 97.44 91 ASN A CA 1
ATOM 763 C C . ASN A 1 91 ? 10.547 -5.695 -20.562 1 97.44 91 ASN A C 1
ATOM 765 O O . ASN A 1 91 ? 11.516 -6.449 -20.672 1 97.44 91 ASN A O 1
ATOM 769 N N . VAL A 1 92 ? 9.539 -5.863 -19.75 1 98.31 92 VAL A N 1
ATOM 770 C CA . VAL A 1 92 ? 9.562 -6.969 -18.797 1 98.31 92 VAL A CA 1
ATOM 771 C C . VAL A 1 92 ? 8.555 -8.039 -19.203 1 98.31 92 VAL A C 1
ATOM 773 O O . VAL A 1 92 ? 7.367 -7.75 -19.359 1 98.31 92 VAL A O 1
ATOM 776 N N . TYR A 1 93 ? 9.078 -9.227 -19.391 1 98.44 93 TYR A N 1
ATOM 777 C CA . TYR A 1 93 ? 8.219 -10.312 -19.844 1 98.44 93 TYR A CA 1
ATOM 778 C C . TYR A 1 93 ? 8.203 -11.453 -18.828 1 98.44 93 TYR A C 1
ATOM 780 O O . TYR A 1 93 ? 9.234 -11.781 -18.234 1 98.44 93 TYR A O 1
ATOM 788 N N . LEU A 1 94 ? 7.008 -12.062 -18.734 1 98.56 94 LEU A N 1
ATOM 789 C CA . LEU A 1 94 ? 6.875 -13.266 -17.922 1 98.56 94 LEU A CA 1
ATOM 790 C C . LEU A 1 94 ? 7.531 -14.461 -18.609 1 98.56 94 LEU A C 1
ATOM 792 O O . LEU A 1 94 ? 7.477 -14.578 -19.828 1 98.56 94 LEU A O 1
ATOM 796 N N . THR A 1 95 ? 8.117 -15.336 -17.797 1 98.56 95 THR A N 1
ATOM 797 C CA . THR A 1 95 ? 8.609 -16.609 -18.312 1 98.56 95 THR A CA 1
ATOM 798 C C . THR A 1 95 ? 7.555 -17.703 -18.156 1 98.56 95 THR A C 1
ATOM 800 O O . THR A 1 95 ? 6.504 -17.469 -17.547 1 98.56 95 THR A O 1
ATOM 803 N N . ASP A 1 96 ? 7.898 -18.875 -18.688 1 98.25 96 ASP A N 1
ATOM 804 C CA . ASP A 1 96 ? 7.031 -20.031 -18.5 1 98.25 96 ASP A CA 1
ATOM 805 C C . ASP A 1 96 ? 6.926 -20.406 -17.016 1 98.25 96 ASP A C 1
ATOM 807 O O . ASP A 1 96 ? 5.875 -20.859 -16.562 1 98.25 96 ASP A O 1
ATOM 811 N N . LYS A 1 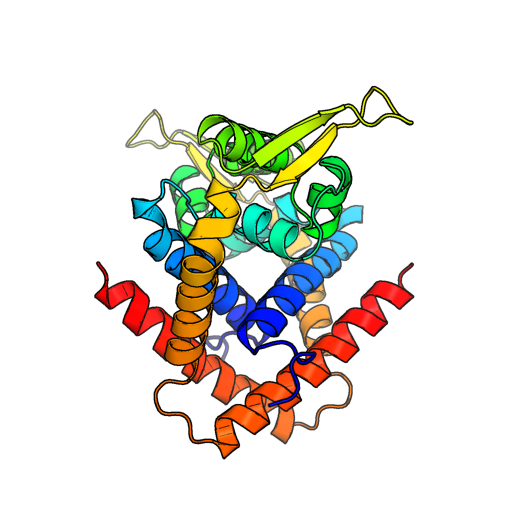97 ? 7.984 -20.188 -16.375 1 98.19 97 LYS A N 1
ATOM 812 C CA . LYS A 1 97 ? 8 -20.453 -14.945 1 98.19 97 LYS A CA 1
ATOM 813 C C . LYS A 1 97 ? 6.973 -19.594 -14.211 1 98.19 97 LYS A C 1
ATOM 815 O O . LYS A 1 97 ? 6.242 -20.078 -13.352 1 98.19 97 LYS A O 1
ATOM 820 N N . ALA A 1 98 ? 6.914 -18.344 -14.523 1 98.25 98 ALA A N 1
ATOM 821 C CA . ALA A 1 98 ? 5.969 -17.406 -13.914 1 98.25 98 ALA A CA 1
ATOM 822 C C . ALA A 1 98 ? 4.531 -17.797 -14.25 1 98.25 98 ALA A C 1
ATOM 824 O O . ALA A 1 98 ? 3.643 -17.688 -13.398 1 98.25 98 ALA A O 1
ATOM 825 N N . LEU A 1 99 ? 4.344 -18.234 -15.469 1 97.88 99 LEU A N 1
ATOM 826 C CA . LEU A 1 99 ? 3.002 -18.609 -15.898 1 97.88 99 LEU A CA 1
ATOM 827 C C . LEU A 1 99 ? 2.551 -19.891 -15.195 1 97.88 99 LEU A C 1
ATOM 829 O O . LEU A 1 99 ? 1.365 -20.047 -14.898 1 97.88 99 LEU A O 1
ATOM 833 N N . LYS A 1 100 ? 3.443 -20.719 -14.922 1 97.62 100 LYS A N 1
ATOM 834 C CA . LYS A 1 100 ? 3.137 -22 -14.273 1 97.62 100 LYS A CA 1
ATOM 835 C C . LYS A 1 100 ? 2.605 -21.781 -12.859 1 97.62 100 LYS A C 1
ATOM 837 O O . LYS A 1 100 ? 1.737 -22.516 -12.398 1 97.62 100 LYS A O 1
ATOM 842 N N . ILE A 1 101 ? 3.023 -20.734 -12.203 1 97.06 101 ILE A N 1
ATOM 843 C CA . ILE A 1 101 ? 2.613 -20.562 -10.82 1 97.06 101 ILE A CA 1
ATOM 844 C C . ILE A 1 101 ? 1.45 -19.578 -10.742 1 97.06 101 ILE A C 1
ATOM 846 O O . ILE A 1 101 ? 0.955 -19.266 -9.656 1 97.06 101 ILE A O 1
ATOM 850 N N . LYS A 1 102 ? 1.009 -19.094 -11.836 1 96.88 102 LYS A N 1
ATOM 851 C CA . LYS A 1 102 ? -0.089 -18.125 -11.875 1 96.88 102 LYS A CA 1
ATOM 852 C C . LYS A 1 102 ? -1.307 -18.656 -11.117 1 96.88 102 LYS A C 1
ATOM 854 O O . LYS A 1 102 ? -1.907 -17.922 -10.32 1 96.88 102 LYS A O 1
ATOM 859 N N . PRO A 1 103 ? -1.654 -19.922 -11.32 1 96.62 103 PRO A N 1
ATOM 860 C CA . PRO A 1 103 ? -2.805 -20.422 -10.562 1 96.62 103 PRO A CA 1
ATOM 861 C C . PRO A 1 103 ? -2.58 -20.391 -9.055 1 96.62 103 PRO A C 1
ATOM 863 O O . PRO A 1 103 ? -3.518 -20.141 -8.289 1 96.62 103 PRO A O 1
ATOM 866 N N . THR A 1 104 ? -1.357 -20.625 -8.68 1 96.19 104 THR A N 1
ATOM 867 C CA . THR A 1 104 ? -1.012 -20.578 -7.262 1 96.19 104 THR A CA 1
ATOM 868 C C . THR A 1 104 ? -1.144 -19.156 -6.719 1 96.19 104 THR A C 1
ATOM 870 O O . THR A 1 104 ? -1.664 -18.953 -5.617 1 96.19 104 THR A O 1
ATOM 873 N N . VAL A 1 105 ? -0.704 -18.234 -7.473 1 95.31 105 VAL A N 1
ATOM 874 C CA . VAL A 1 105 ? -0.813 -16.828 -7.09 1 95.31 105 VAL A CA 1
ATOM 875 C C . VAL A 1 105 ? -2.283 -16.438 -6.961 1 95.31 105 VAL A C 1
ATOM 877 O O . VAL A 1 105 ? -2.689 -15.836 -5.965 1 95.31 105 VAL A O 1
ATOM 880 N N . ARG A 1 106 ? -3.072 -16.844 -7.883 1 93.88 106 ARG A N 1
ATOM 881 C CA . ARG A 1 106 ? -4.5 -16.547 -7.883 1 93.88 106 ARG A CA 1
ATOM 882 C C . ARG A 1 106 ? -5.191 -17.172 -6.676 1 93.88 106 ARG A C 1
ATOM 884 O O . ARG A 1 106 ? -6.051 -16.547 -6.051 1 93.88 106 ARG A O 1
ATOM 891 N N . LYS A 1 107 ? -4.797 -18.359 -6.391 1 95.81 107 LYS A N 1
ATOM 892 C CA . LYS A 1 107 ? -5.367 -19.062 -5.246 1 95.81 107 LYS A CA 1
ATOM 893 C C . LYS A 1 107 ? -5.047 -18.344 -3.941 1 95.81 107 LYS A C 1
ATOM 895 O O . LYS A 1 107 ? -5.898 -18.25 -3.055 1 95.81 107 LYS A O 1
ATOM 900 N N . ALA A 1 108 ? -3.844 -17.891 -3.844 1 94.88 108 ALA A N 1
ATOM 901 C CA . ALA A 1 108 ? -3.445 -17.156 -2.648 1 94.88 108 ALA A CA 1
ATOM 902 C C . ALA A 1 108 ? -4.254 -15.875 -2.502 1 94.88 108 ALA A C 1
ATOM 904 O O . ALA A 1 108 ? -4.699 -15.531 -1.401 1 94.88 108 ALA A O 1
ATOM 905 N N . MET A 1 109 ? -4.465 -15.203 -3.592 1 93.44 109 MET A N 1
ATOM 906 C CA . MET A 1 109 ? -5.238 -13.969 -3.576 1 93.44 109 MET A CA 1
ATOM 907 C C . MET A 1 109 ? -6.695 -14.234 -3.227 1 93.44 109 MET A C 1
ATOM 909 O O . MET A 1 109 ? -7.309 -13.484 -2.463 1 93.44 109 MET A O 1
ATOM 913 N N . MET A 1 110 ? -7.242 -15.281 -3.744 1 94.06 110 MET A N 1
ATOM 914 C CA . MET A 1 110 ? -8.625 -15.656 -3.455 1 94.06 110 MET A CA 1
ATOM 915 C C . MET A 1 110 ? -8.781 -16.062 -1.994 1 94.06 110 MET A C 1
ATOM 917 O O . MET A 1 110 ? -9.789 -15.75 -1.361 1 94.06 110 MET A O 1
ATOM 921 N N . ALA A 1 111 ? -7.805 -16.781 -1.512 1 95.06 111 ALA A N 1
ATOM 922 C CA . ALA A 1 111 ? -7.828 -17.188 -0.108 1 95.06 111 ALA A CA 1
ATOM 923 C C . ALA A 1 111 ? -7.859 -15.969 0.812 1 95.06 111 ALA A C 1
ATOM 925 O O . ALA A 1 111 ? -8.539 -15.977 1.84 1 95.06 111 ALA A O 1
ATOM 926 N N . TRP A 1 112 ? -7.117 -14.961 0.436 1 94.56 112 TRP A N 1
ATOM 927 C CA . TRP A 1 112 ? -7.141 -13.727 1.207 1 94.56 112 TRP A CA 1
ATOM 928 C C . TRP A 1 112 ? -8.539 -13.117 1.223 1 94.56 112 TRP A C 1
ATOM 930 O O . TRP A 1 112 ? -9.031 -12.711 2.277 1 94.56 112 TRP A O 1
ATOM 940 N N . THR A 1 113 ? -9.18 -13.055 0.097 1 94.38 113 THR A N 1
ATOM 941 C CA . THR A 1 113 ? -10.539 -12.539 0.004 1 94.38 113 THR A CA 1
ATOM 942 C C . THR A 1 113 ? -11.492 -13.352 0.877 1 94.38 113 THR A C 1
ATOM 944 O O . THR A 1 113 ? -12.359 -12.797 1.543 1 94.38 113 THR A O 1
ATOM 947 N N . ASP A 1 114 ? -11.273 -14.664 0.878 1 95.19 114 ASP A N 1
ATOM 948 C CA . ASP A 1 114 ? -12.109 -15.539 1.694 1 95.19 114 ASP A CA 1
ATOM 949 C C . ASP A 1 114 ? -11.93 -15.242 3.182 1 95.19 114 ASP A C 1
ATOM 951 O O . ASP A 1 114 ? -12.898 -15.258 3.943 1 95.19 114 ASP A O 1
ATOM 955 N N . ILE A 1 115 ? -10.742 -14.953 3.574 1 95.94 115 ILE A N 1
ATOM 956 C CA . ILE A 1 115 ? -10.445 -14.609 4.961 1 95.94 115 ILE A CA 1
ATOM 957 C C . ILE A 1 115 ? -11.172 -13.328 5.344 1 95.94 115 ILE A C 1
ATOM 959 O O . ILE A 1 115 ? -11.773 -13.242 6.418 1 95.94 115 ILE A O 1
ATOM 963 N N . LEU A 1 116 ? -11.148 -12.359 4.477 1 96.38 116 LEU A N 1
ATOM 964 C CA . LEU A 1 116 ? -11.781 -11.07 4.746 1 96.38 116 LEU A CA 1
ATOM 965 C C . LEU A 1 116 ? -13.273 -11.242 4.996 1 96.38 116 LEU A C 1
ATOM 967 O O . LEU A 1 116 ? -13.867 -10.508 5.785 1 96.38 116 LEU A O 1
ATOM 971 N N . PHE A 1 117 ? -13.844 -12.227 4.398 1 97 117 PHE A N 1
ATOM 972 C CA . PHE A 1 117 ? -15.297 -12.352 4.414 1 97 117 PHE A CA 1
ATOM 973 C C . PHE A 1 117 ? -15.734 -13.453 5.379 1 97 117 PHE A C 1
ATOM 975 O O . PHE A 1 117 ? -16.875 -13.898 5.34 1 97 117 PHE A O 1
ATOM 982 N N . LEU A 1 118 ? -14.836 -13.953 6.168 1 96.38 118 LEU A N 1
ATOM 983 C CA . LEU A 1 118 ? -15.227 -14.938 7.168 1 96.38 118 LEU A CA 1
ATOM 984 C C . LEU A 1 118 ? -16.406 -14.43 7.996 1 96.38 118 LEU A C 1
ATOM 986 O O . LEU A 1 118 ? -16.359 -13.312 8.531 1 96.38 118 LEU A O 1
ATOM 990 N N . GLY A 1 119 ? -17.5 -15.18 8.016 1 96.81 119 GLY A N 1
ATOM 991 C CA . GLY A 1 119 ? -18.656 -14.852 8.836 1 96.81 119 GLY A CA 1
ATOM 992 C C . GLY A 1 119 ? -19.609 -13.898 8.156 1 96.81 119 GLY A C 1
ATOM 993 O O . GLY A 1 119 ? -20.625 -13.508 8.734 1 96.81 119 GLY A O 1
ATOM 994 N N . PHE A 1 120 ? -19.312 -13.5 6.957 1 97.94 120 PHE A N 1
ATOM 995 C CA . PHE A 1 120 ? -20.203 -12.602 6.215 1 97.94 120 PHE A CA 1
ATOM 996 C C . PHE A 1 120 ? -21.281 -13.398 5.5 1 97.94 120 PHE A C 1
ATOM 998 O O . PHE A 1 120 ? -21.016 -14.469 4.949 1 97.94 120 PHE A O 1
ATOM 1005 N N . SER A 1 121 ? -22.516 -12.875 5.473 1 97.81 121 SER A N 1
ATOM 1006 C CA . SER A 1 121 ? -23.547 -13.398 4.582 1 97.81 121 SER A CA 1
ATOM 1007 C C . SER A 1 121 ? -23.312 -12.961 3.141 1 97.81 121 SER A C 1
ATOM 1009 O O . SER A 1 121 ? -22.516 -12.062 2.883 1 97.81 121 SER A O 1
ATOM 1011 N N . GLU A 1 122 ? -23.953 -13.617 2.23 1 96.69 122 GLU A N 1
ATOM 1012 C CA . GLU A 1 122 ? -23.844 -13.227 0.83 1 96.69 122 GLU A CA 1
ATOM 1013 C C . GLU A 1 122 ? -24.312 -11.789 0.616 1 96.69 122 GLU A C 1
ATOM 1015 O O . GLU A 1 122 ? -23.734 -11.055 -0.188 1 96.69 122 GLU A O 1
ATOM 1020 N N . GLU A 1 123 ? -25.266 -11.406 1.354 1 97.19 123 GLU A N 1
ATOM 1021 C CA . GLU A 1 123 ? -25.766 -10.039 1.271 1 97.19 123 GLU A CA 1
ATOM 1022 C C . GLU A 1 123 ? -24.734 -9.039 1.781 1 97.19 123 GLU A C 1
ATOM 1024 O O . GLU A 1 123 ? -24.562 -7.973 1.187 1 97.19 123 GLU A O 1
ATOM 1029 N N . GLU A 1 124 ? -24.109 -9.383 2.846 1 97.25 124 GLU A N 1
ATOM 1030 C CA . GLU A 1 124 ? -23.062 -8.523 3.402 1 97.25 124 GLU A CA 1
ATOM 1031 C C . GLU A 1 124 ? -21.891 -8.375 2.436 1 97.25 124 GLU A C 1
ATOM 1033 O O . GLU A 1 124 ? -21.344 -7.285 2.281 1 97.25 124 GLU A O 1
ATOM 1038 N N . LYS A 1 125 ? -21.547 -9.469 1.789 1 97.12 125 LYS A N 1
ATOM 1039 C CA . LYS A 1 125 ? -20.469 -9.438 0.805 1 97.12 125 LYS A CA 1
ATOM 1040 C C . LYS A 1 125 ? -20.812 -8.5 -0.355 1 97.12 125 LYS A C 1
ATOM 1042 O O . LYS A 1 125 ? -19.984 -7.68 -0.758 1 97.12 125 LYS A O 1
ATOM 1047 N N . GLU A 1 126 ? -21.984 -8.648 -0.78 1 96.62 126 GLU A N 1
ATOM 1048 C CA . GLU A 1 126 ? -22.422 -7.816 -1.894 1 96.62 126 GLU A CA 1
ATOM 1049 C C . GLU A 1 126 ? -22.469 -6.34 -1.498 1 96.62 126 GLU A C 1
ATOM 1051 O O . GLU A 1 126 ? -22.078 -5.473 -2.279 1 96.62 126 GLU A O 1
ATOM 1056 N N . THR A 1 127 ? -22.953 -6.094 -0.33 1 97.19 127 THR A N 1
ATOM 1057 C CA . THR A 1 127 ? -23 -4.723 0.166 1 97.19 127 THR A CA 1
ATOM 1058 C C . THR A 1 127 ? -21.609 -4.129 0.256 1 97.19 127 THR A C 1
ATOM 1060 O O . THR A 1 127 ? -21.375 -2.99 -0.161 1 97.19 127 THR A O 1
ATOM 1063 N N . ALA A 1 128 ? -20.688 -4.902 0.792 1 97.06 128 ALA A N 1
ATOM 1064 C CA . ALA A 1 128 ? -19.312 -4.445 0.897 1 97.06 128 ALA A CA 1
ATOM 1065 C C . ALA A 1 128 ? -18.734 -4.109 -0.476 1 97.06 128 ALA A C 1
ATOM 1067 O O . ALA A 1 128 ? -18.109 -3.061 -0.653 1 97.06 128 ALA A O 1
ATOM 1068 N N . LEU A 1 129 ? -18.984 -4.945 -1.393 1 96.56 129 LEU A N 1
ATOM 1069 C CA . LEU A 1 129 ? -18.453 -4.758 -2.742 1 96.56 129 LEU A CA 1
ATOM 1070 C C . LEU A 1 129 ? -19.031 -3.496 -3.375 1 96.56 129 LEU A C 1
ATOM 1072 O O . LEU A 1 129 ? -18.312 -2.711 -3.982 1 96.56 129 LEU A O 1
ATOM 1076 N N . VAL A 1 130 ? -20.281 -3.291 -3.213 1 96.81 130 VAL A N 1
ATOM 1077 C CA . VAL A 1 130 ? -20.953 -2.137 -3.803 1 96.81 130 VAL A CA 1
ATOM 1078 C C . VAL A 1 130 ? -20.406 -0.852 -3.188 1 96.81 130 VAL A C 1
ATOM 1080 O O . VAL A 1 130 ? -20.125 0.114 -3.9 1 96.81 130 VAL A O 1
ATOM 1083 N N . LEU A 1 131 ? -20.281 -0.822 -1.912 1 97.31 131 LEU A N 1
ATOM 1084 C CA . LEU A 1 131 ? -19.797 0.371 -1.229 1 97.31 131 LEU A CA 1
ATOM 1085 C C . LEU A 1 131 ? -18.359 0.673 -1.621 1 97.31 131 LEU A C 1
ATOM 1087 O O . LEU A 1 131 ? -18 1.83 -1.863 1 97.31 131 LEU A O 1
ATOM 1091 N N . LEU A 1 132 ? -17.531 -0.353 -1.72 1 97 132 LEU A N 1
ATOM 1092 C CA . LEU A 1 132 ? -16.156 -0.17 -2.121 1 97 132 LEU A CA 1
ATOM 1093 C C . LEU A 1 132 ? -16.062 0.303 -3.568 1 97 132 LEU A C 1
ATOM 1095 O O . LEU A 1 132 ? -15.219 1.143 -3.9 1 97 132 LEU A O 1
ATOM 1099 N N . GLU A 1 133 ? -16.859 -0.24 -4.367 1 96.25 133 GLU A N 1
ATOM 1100 C CA . GLU A 1 133 ? -16.906 0.197 -5.758 1 96.25 133 GLU A CA 1
ATOM 1101 C C . GLU A 1 133 ? -17.266 1.678 -5.859 1 96.25 133 GLU A C 1
ATOM 1103 O O . GLU A 1 133 ? -16.672 2.412 -6.652 1 96.25 133 GLU A O 1
ATOM 1108 N N . ARG A 1 134 ? -18.219 2.1 -5.105 1 96.62 134 ARG A N 1
ATOM 1109 C CA . ARG A 1 134 ? -18.594 3.508 -5.102 1 96.62 134 ARG A CA 1
ATOM 1110 C C . ARG A 1 134 ? -17.453 4.383 -4.598 1 96.62 134 ARG A C 1
ATOM 1112 O O . ARG A 1 134 ? -17.203 5.461 -5.141 1 96.62 134 ARG A O 1
ATOM 1119 N N . MET A 1 135 ? -16.766 3.938 -3.576 1 97 135 MET A N 1
ATOM 1120 C CA . MET A 1 135 ? -15.586 4.652 -3.121 1 97 135 MET A CA 1
ATOM 1121 C C . MET A 1 135 ? -14.547 4.742 -4.234 1 97 135 MET A C 1
ATOM 1123 O O . MET A 1 135 ? -13.906 5.781 -4.406 1 97 135 MET A O 1
ATOM 1127 N N . GLY A 1 136 ? -14.383 3.627 -4.91 1 94.75 136 GLY A N 1
ATOM 1128 C CA . GLY A 1 136 ? -13.453 3.592 -6.027 1 94.75 136 GLY A CA 1
ATOM 1129 C C . GLY A 1 136 ? -13.781 4.598 -7.113 1 94.75 136 GLY A C 1
ATOM 1130 O O . GLY A 1 136 ? -12.891 5.273 -7.633 1 94.75 136 GLY A O 1
ATOM 1131 N N . LYS A 1 137 ? -15 4.723 -7.441 1 93.94 137 LYS A N 1
ATOM 1132 C CA . LYS A 1 137 ? -15.438 5.695 -8.438 1 93.94 137 LYS A CA 1
ATOM 1133 C C . LYS A 1 137 ? -15.172 7.121 -7.973 1 93.94 137 LYS A C 1
ATOM 1135 O O . LYS A 1 137 ? -14.703 7.957 -8.75 1 93.94 137 LYS A O 1
ATOM 1140 N N . ASN A 1 138 ? -15.453 7.363 -6.715 1 95.19 138 ASN A N 1
ATOM 1141 C CA . ASN A 1 138 ? -15.164 8.672 -6.148 1 95.19 138 ASN A CA 1
ATOM 1142 C C . ASN A 1 138 ? -13.672 8.984 -6.203 1 95.19 138 ASN A C 1
ATOM 1144 O O . ASN A 1 138 ? -13.273 10.109 -6.523 1 95.19 138 ASN A O 1
ATOM 1148 N N . ALA A 1 139 ? -12.852 7.957 -5.828 1 92.12 139 ALA A N 1
ATOM 1149 C CA . ALA A 1 139 ? -11.398 8.125 -5.766 1 92.12 139 ALA A CA 1
ATOM 1150 C C . ALA A 1 139 ? -10.82 8.43 -7.148 1 92.12 139 ALA A C 1
ATOM 1152 O O . ALA A 1 139 ? -9.898 9.227 -7.277 1 92.12 139 ALA A O 1
ATOM 1153 N N . THR A 1 140 ? -11.312 7.836 -8.188 1 85.44 140 THR A N 1
ATOM 1154 C CA . THR A 1 140 ? -10.75 7.957 -9.531 1 85.44 140 THR A CA 1
ATOM 1155 C C . THR A 1 140 ? -11.25 9.234 -10.211 1 85.44 140 THR A C 1
ATOM 1157 O O . THR A 1 140 ? -10.57 9.781 -11.078 1 85.44 140 THR A O 1
ATOM 1160 N N . THR A 1 141 ? -12.383 9.617 -9.82 1 78.56 141 THR A N 1
ATOM 1161 C CA . THR A 1 141 ? -12.914 10.844 -10.391 1 78.56 141 THR A CA 1
ATOM 1162 C C . THR A 1 141 ? -12.18 12.062 -9.844 1 78.56 141 THR A C 1
ATOM 1164 O O . THR A 1 141 ? -11.945 13.031 -10.562 1 78.56 141 THR A O 1
ATOM 1167 N N . THR A 1 142 ? -11.844 12.008 -8.633 1 65.94 142 THR A N 1
ATOM 1168 C CA . THR A 1 142 ? -11.172 13.148 -8.008 1 65.94 142 THR A CA 1
ATOM 1169 C C . THR A 1 142 ? -9.695 13.172 -8.391 1 65.94 142 THR A C 1
ATOM 1171 O O . THR A 1 142 ? -9.125 14.242 -8.609 1 65.94 142 THR A O 1
ATOM 1174 N N . ASN A 1 143 ? -9.016 12.094 -8.43 1 61.88 143 ASN A N 1
ATOM 1175 C CA . ASN A 1 143 ? -7.609 12.062 -8.82 1 61.88 143 ASN A CA 1
ATOM 1176 C C . ASN A 1 143 ? -7.43 12.453 -10.289 1 61.88 143 ASN A C 1
ATOM 1178 O O . ASN A 1 143 ? -6.406 13.031 -10.656 1 61.88 143 ASN A O 1
ATOM 1182 N N . ASP A 1 144 ? -8.344 12.008 -11.156 1 53.38 144 ASP A N 1
ATOM 1183 C CA . ASP A 1 144 ? -8.312 12.422 -12.555 1 53.38 144 ASP A CA 1
ATOM 1184 C C . ASP A 1 144 ? -8.578 13.922 -12.688 1 53.38 144 ASP A C 1
ATOM 1186 O O . ASP A 1 144 ? -8.086 14.57 -13.617 1 53.38 144 ASP A O 1
ATOM 1190 N N . ALA A 1 145 ? -9.547 14.359 -11.9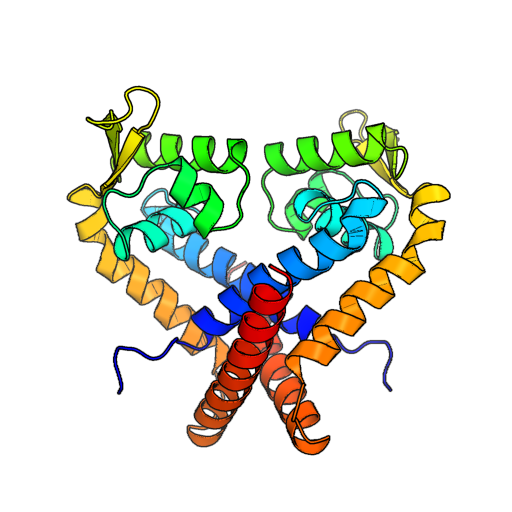22 1 41.47 145 ALA A N 1
ATOM 1191 C CA . ALA A 1 145 ? -9.836 15.781 -12.07 1 41.47 145 ALA A CA 1
ATOM 1192 C C . ALA A 1 145 ? -8.609 16.625 -11.773 1 41.47 145 ALA A C 1
ATOM 1194 O O . ALA A 1 145 ? -8.57 17.828 -12.094 1 41.47 145 ALA A O 1
ATOM 1195 N N . ALA A 1 146 ? -7.777 16.266 -10.797 1 41.5 146 ALA A N 1
ATOM 1196 C CA . ALA A 1 146 ? -6.633 17.094 -10.461 1 41.5 146 ALA A CA 1
ATOM 1197 C C . ALA A 1 146 ? -5.602 17.109 -11.586 1 41.5 146 ALA A C 1
ATOM 1199 O O . ALA A 1 146 ? -4.578 17.781 -11.5 1 41.5 146 ALA A O 1
ATOM 1200 N N . HIS A 1 147 ? -5.508 16.156 -12.578 1 35.56 147 HIS A N 1
ATOM 1201 C CA . HIS A 1 147 ? -4.711 16.438 -13.766 1 35.56 147 HIS A CA 1
ATOM 1202 C C . HIS A 1 147 ? -5.5 17.281 -14.766 1 35.56 147 HIS A C 1
ATOM 1204 O O . HIS A 1 147 ? -6.668 16.984 -15.039 1 35.56 147 HIS A O 1
ATOM 1210 N N . MET B 1 1 ? -20.656 -14.992 -12.344 1 30.36 1 MET B N 1
ATOM 1211 C CA . MET B 1 1 ? -19.969 -14.031 -11.484 1 30.36 1 MET B CA 1
ATOM 1212 C C . MET B 1 1 ? -19.141 -13.055 -12.312 1 30.36 1 MET B C 1
ATOM 1214 O O . MET B 1 1 ? -18.328 -13.469 -13.148 1 30.36 1 MET B O 1
ATOM 1218 N N . ASN B 1 2 ? -19.391 -11.891 -12.781 1 38.25 2 ASN B N 1
ATOM 1219 C CA . ASN B 1 2 ? -18.984 -10.945 -13.812 1 38.25 2 ASN B CA 1
ATOM 1220 C C . ASN B 1 2 ? -17.484 -10.688 -13.766 1 38.25 2 ASN B C 1
ATOM 1222 O O . ASN B 1 2 ? -16.953 -10.25 -12.742 1 38.25 2 ASN B O 1
ATOM 1226 N N . GLU B 1 3 ? -16.578 -11.398 -14.406 1 45.97 3 GLU B N 1
ATOM 1227 C CA . GLU B 1 3 ? -15.148 -11.57 -14.672 1 45.97 3 GLU B CA 1
ATOM 1228 C C . GLU B 1 3 ? -14.391 -10.258 -14.516 1 45.97 3 GLU B C 1
ATOM 1230 O O . GLU B 1 3 ? -13.211 -10.25 -14.164 1 45.97 3 GLU B O 1
ATOM 1235 N N . ASN B 1 4 ? -15.125 -8.984 -14.883 1 51.03 4 ASN B N 1
ATOM 1236 C CA . ASN B 1 4 ? -14.547 -7.656 -15.016 1 51.03 4 ASN B CA 1
ATOM 1237 C C . ASN B 1 4 ? -14.547 -6.906 -13.688 1 51.03 4 ASN B C 1
ATOM 1239 O O . ASN B 1 4 ? -14.102 -5.758 -13.617 1 51.03 4 ASN B O 1
ATOM 1243 N N . ARG B 1 5 ? -15.289 -7.461 -12.68 1 65.5 5 ARG B N 1
ATOM 1244 C CA . ARG B 1 5 ? -15.414 -6.695 -11.445 1 65.5 5 ARG B CA 1
ATOM 1245 C C . ARG B 1 5 ? -14.227 -6.945 -10.516 1 65.5 5 ARG B C 1
ATOM 1247 O O . ARG B 1 5 ? -13.82 -8.086 -10.32 1 65.5 5 ARG B O 1
ATOM 1254 N N . ASN B 1 6 ? -13.812 -5.891 -10.07 1 79.56 6 ASN B N 1
ATOM 1255 C CA . ASN B 1 6 ? -12.719 -5.988 -9.109 1 79.56 6 ASN B CA 1
ATOM 1256 C C . ASN B 1 6 ? -13.148 -6.738 -7.848 1 79.56 6 ASN B C 1
ATOM 1258 O O . ASN B 1 6 ? -14.297 -6.625 -7.414 1 79.56 6 ASN B O 1
ATOM 1262 N N . SER B 1 7 ? -12.328 -7.598 -7.422 1 88.69 7 SER B N 1
ATOM 1263 C CA . SER B 1 7 ? -12.531 -8.211 -6.113 1 88.69 7 SER B CA 1
ATOM 1264 C C . SER B 1 7 ? -12.43 -7.176 -4.996 1 88.69 7 SER B C 1
ATOM 1266 O O . SER B 1 7 ? -11.984 -6.051 -5.227 1 88.69 7 SER B O 1
ATOM 1268 N N . VAL B 1 8 ? -12.891 -7.496 -3.822 1 92.75 8 VAL B N 1
ATOM 1269 C CA . VAL B 1 8 ? -12.781 -6.629 -2.654 1 92.75 8 VAL B CA 1
ATOM 1270 C C . VAL B 1 8 ? -11.312 -6.297 -2.391 1 92.75 8 VAL B C 1
ATOM 1272 O O . VAL B 1 8 ? -10.969 -5.141 -2.137 1 92.75 8 VAL B O 1
ATOM 1275 N N . ALA B 1 9 ? -10.539 -7.309 -2.543 1 91.19 9 ALA B N 1
ATOM 1276 C CA . ALA B 1 9 ? -9.109 -7.109 -2.338 1 91.19 9 ALA B CA 1
ATOM 1277 C C . ALA B 1 9 ? -8.539 -6.121 -3.352 1 91.19 9 ALA B C 1
ATOM 1279 O O . ALA B 1 9 ? -7.684 -5.301 -3.016 1 91.19 9 ALA B O 1
ATOM 1280 N N . ARG B 1 10 ? -9.016 -6.16 -4.5 1 88.75 10 ARG B N 1
ATOM 1281 C CA . ARG B 1 10 ? -8.562 -5.246 -5.547 1 88.75 10 ARG B CA 1
ATOM 1282 C C . ARG B 1 10 ? -9.031 -3.82 -5.266 1 88.75 10 ARG B C 1
ATOM 1284 O O . ARG B 1 10 ? -8.281 -2.865 -5.465 1 88.75 10 ARG B O 1
ATOM 1291 N N . TRP B 1 11 ? -10.227 -3.656 -4.832 1 93.12 11 TRP B N 1
ATOM 1292 C CA . TRP B 1 11 ? -10.719 -2.328 -4.48 1 93.12 11 TRP B CA 1
ATOM 1293 C C . TRP B 1 11 ? -9.922 -1.747 -3.314 1 93.12 11 TRP B C 1
ATOM 1295 O O . TRP B 1 11 ? -9.562 -0.567 -3.326 1 93.12 11 TRP B O 1
ATOM 1305 N N . ILE B 1 12 ? -9.633 -2.58 -2.342 1 94.5 12 ILE B N 1
ATOM 1306 C CA . ILE B 1 12 ? -8.844 -2.145 -1.192 1 94.5 12 ILE B CA 1
ATOM 1307 C C . ILE B 1 12 ? -7.477 -1.646 -1.661 1 94.5 12 ILE B C 1
ATOM 1309 O O . ILE B 1 12 ? -7.02 -0.583 -1.236 1 94.5 12 ILE B O 1
ATOM 1313 N N . SER B 1 13 ? -6.879 -2.355 -2.527 1 90.62 13 SER B N 1
ATOM 1314 C CA . SER B 1 13 ? -5.574 -1.97 -3.059 1 90.62 13 SER B CA 1
ATOM 1315 C C . SER B 1 13 ? -5.652 -0.645 -3.809 1 90.62 13 SER B C 1
ATOM 1317 O O . SER B 1 13 ? -4.805 0.231 -3.623 1 90.62 13 SER B O 1
ATOM 1319 N N . LEU B 1 14 ? -6.613 -0.522 -4.66 1 89.06 14 LEU B N 1
ATOM 1320 C CA . LEU B 1 14 ? -6.797 0.689 -5.449 1 89.06 14 LEU B CA 1
ATOM 1321 C C . LEU B 1 14 ? -7.023 1.898 -4.551 1 89.06 14 LEU B C 1
ATOM 1323 O O . LEU B 1 14 ? -6.398 2.945 -4.738 1 89.06 14 LEU B O 1
ATOM 1327 N N . LEU B 1 15 ? -7.879 1.748 -3.59 1 94 15 LEU B N 1
ATOM 1328 C CA . LEU B 1 15 ? -8.203 2.846 -2.688 1 94 15 LEU B CA 1
ATOM 1329 C C . LEU B 1 15 ? -6.988 3.246 -1.856 1 94 15 LEU B C 1
ATOM 1331 O O . LEU B 1 15 ? -6.758 4.434 -1.617 1 94 15 LEU B O 1
ATOM 1335 N N . HIS B 1 16 ? -6.262 2.271 -1.413 1 91.62 16 HIS B N 1
ATOM 1336 C CA . HIS B 1 16 ? -5.055 2.541 -0.642 1 91.62 16 HIS B CA 1
ATOM 1337 C C . HIS B 1 16 ? -4.047 3.344 -1.459 1 91.62 16 HIS B C 1
ATOM 1339 O O . HIS B 1 16 ? -3.543 4.371 -0.997 1 91.62 16 HIS B O 1
ATOM 1345 N N . ARG B 1 17 ? -3.764 2.959 -2.666 1 87.44 17 ARG B N 1
ATOM 1346 C CA . ARG B 1 17 ? -2.768 3.607 -3.514 1 87.44 17 ARG B CA 1
ATOM 1347 C C . ARG B 1 17 ? -3.199 5.023 -3.881 1 87.44 17 ARG B C 1
ATOM 1349 O O . ARG B 1 17 ? -2.385 5.949 -3.865 1 87.44 17 ARG B O 1
ATOM 1356 N N . HIS B 1 18 ? -4.461 5.168 -4.195 1 89.75 18 HIS B N 1
ATOM 1357 C CA . HIS B 1 18 ? -4.973 6.488 -4.543 1 89.75 18 HIS B CA 1
ATOM 1358 C C . HIS B 1 18 ? -4.93 7.43 -3.342 1 89.75 18 HIS B C 1
ATOM 1360 O O . HIS B 1 18 ? -4.684 8.633 -3.498 1 89.75 18 HIS B O 1
ATOM 1366 N N . GLY B 1 19 ? -5.199 6.887 -2.184 1 92.69 19 GLY B N 1
ATOM 1367 C CA . GLY B 1 19 ? -5.098 7.688 -0.974 1 92.69 19 GLY B CA 1
ATOM 1368 C C . GLY B 1 19 ? -3.699 8.211 -0.717 1 92.69 19 GLY B C 1
ATOM 1369 O O . GLY B 1 19 ? -3.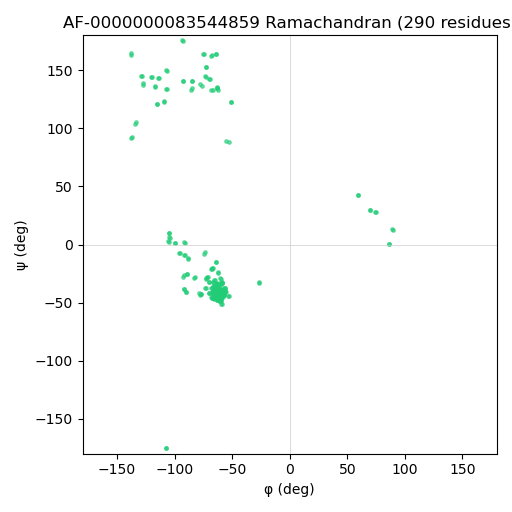518 9.391 -0.401 1 92.69 19 GLY B O 1
ATOM 1370 N N . HIS B 1 20 ? -2.76 7.371 -0.885 1 89.12 20 HIS B N 1
ATOM 1371 C CA . HIS B 1 20 ? -1.369 7.777 -0.726 1 89.12 20 HIS B CA 1
ATOM 1372 C C . HIS B 1 20 ? -0.996 8.867 -1.723 1 89.12 20 HIS B C 1
ATOM 1374 O O . HIS B 1 20 ? -0.329 9.844 -1.364 1 89.12 20 HIS B O 1
ATOM 1380 N N . GLU B 1 21 ? -1.438 8.68 -2.918 1 88.31 21 GLU B N 1
ATOM 1381 C CA . GLU B 1 21 ? -1.152 9.672 -3.945 1 88.31 21 GLU B CA 1
ATOM 1382 C C . GLU B 1 21 ? -1.814 11.008 -3.621 1 88.31 21 GLU B C 1
ATOM 1384 O O . GLU B 1 21 ? -1.202 12.07 -3.783 1 88.31 21 GLU B O 1
ATOM 1389 N N . TYR B 1 22 ? -3.006 10.969 -3.254 1 92.38 22 TYR B N 1
ATOM 1390 C CA . TYR B 1 22 ? -3.754 12.18 -2.936 1 92.38 22 TYR B CA 1
ATOM 1391 C C . TYR B 1 22 ? -3.092 12.945 -1.798 1 92.38 22 TYR B C 1
ATOM 1393 O O . TYR B 1 22 ? -2.818 14.141 -1.924 1 92.38 22 TYR B O 1
ATOM 1401 N N . VAL B 1 23 ? -2.812 12.203 -0.705 1 93.88 23 VAL B N 1
ATOM 1402 C CA . VAL B 1 23 ? -2.23 12.859 0.46 1 93.88 23 VAL B CA 1
ATOM 1403 C C . VAL B 1 23 ? -0.839 13.391 0.115 1 93.88 23 VAL B C 1
ATOM 1405 O O . VAL B 1 23 ? -0.49 14.516 0.468 1 93.88 23 VAL B O 1
ATOM 1408 N N . GLY B 1 24 ? -0.091 12.578 -0.58 1 92.12 24 GLY B N 1
ATOM 1409 C CA . GLY B 1 24 ? 1.218 13.031 -1.026 1 92.12 24 GLY B CA 1
ATOM 1410 C C . GLY B 1 24 ? 1.162 14.305 -1.842 1 92.12 24 GLY B C 1
ATOM 1411 O O . GLY B 1 24 ? 2.006 15.188 -1.679 1 92.12 24 GLY B O 1
ATOM 1412 N N . ARG B 1 25 ? 0.201 14.406 -2.68 1 92.12 25 ARG B N 1
ATOM 1413 C CA . ARG B 1 25 ? 0.039 15.594 -3.514 1 92.12 25 ARG B CA 1
ATOM 1414 C C . ARG B 1 25 ? -0.278 16.828 -2.664 1 92.12 25 ARG B C 1
ATOM 1416 O O . ARG B 1 25 ? 0.202 17.922 -2.949 1 92.12 25 ARG B O 1
ATOM 1423 N N . GLN B 1 26 ? -1.049 16.625 -1.67 1 94.5 26 GLN B N 1
ATOM 1424 C CA . GLN B 1 26 ? -1.421 17.734 -0.799 1 94.5 26 GLN B CA 1
ATOM 1425 C C . GLN B 1 26 ? -0.219 18.234 -0.002 1 94.5 26 GLN B C 1
ATOM 1427 O O . GLN B 1 26 ? -0.184 19.391 0.415 1 94.5 26 GLN B O 1
ATOM 1432 N N . LEU B 1 27 ? 0.77 17.453 0.15 1 96.56 27 LEU B N 1
ATOM 1433 C CA . LEU B 1 27 ? 1.881 17.781 1.033 1 96.56 27 LEU B CA 1
ATOM 1434 C C . LEU B 1 27 ? 3.109 18.203 0.229 1 96.56 27 LEU B C 1
ATOM 1436 O O . LEU B 1 27 ? 4.152 18.516 0.803 1 96.56 27 LEU B O 1
ATOM 1440 N N . LYS B 1 28 ? 2.93 18.234 -1.044 1 95.25 28 LYS B N 1
ATOM 1441 C CA . LYS B 1 28 ? 4.047 18.562 -1.928 1 95.25 28 LYS B CA 1
ATOM 1442 C C . LYS B 1 28 ? 4.656 19.906 -1.565 1 95.25 28 LYS B C 1
ATOM 1444 O O . LYS B 1 28 ? 5.879 20.078 -1.624 1 95.25 28 LYS B O 1
ATOM 1449 N N . LYS B 1 29 ? 3.867 20.812 -1.199 1 95.19 29 LYS B N 1
ATOM 1450 C CA . LYS B 1 29 ? 4.328 22.156 -0.868 1 95.19 29 LYS B CA 1
ATOM 1451 C C . LYS B 1 29 ? 5.238 22.141 0.357 1 95.19 29 LYS B C 1
ATOM 1453 O O . LYS B 1 29 ? 5.977 23.109 0.602 1 95.19 29 LYS B O 1
ATOM 1458 N N . TYR B 1 30 ? 5.258 21.125 1.082 1 96.81 30 TYR B N 1
ATOM 1459 C CA . TYR B 1 30 ? 6.113 20.969 2.252 1 96.81 30 TYR B CA 1
ATOM 1460 C C . TYR B 1 30 ? 7.285 20.047 1.946 1 96.81 30 TYR B C 1
ATOM 1462 O O . TYR B 1 30 ? 7.988 19.594 2.857 1 96.81 30 TYR B O 1
ATOM 1470 N N . ASN B 1 31 ? 7.398 19.672 0.736 1 95.81 31 ASN B N 1
ATOM 1471 C CA . ASN B 1 31 ? 8.445 18.781 0.25 1 95.81 31 ASN B CA 1
ATOM 1472 C C . ASN B 1 31 ? 8.258 17.359 0.775 1 95.81 31 ASN B C 1
ATOM 1474 O O . ASN B 1 31 ? 9.242 16.672 1.062 1 95.81 31 ASN B O 1
ATOM 1478 N N . ILE B 1 32 ? 7.074 17 1.004 1 95.81 32 ILE B N 1
ATOM 1479 C CA . ILE B 1 32 ? 6.727 15.648 1.448 1 95.81 32 ILE B CA 1
ATOM 1480 C C . ILE B 1 32 ? 5.895 14.953 0.376 1 95.81 32 ILE B C 1
ATOM 1482 O O . ILE B 1 32 ? 4.863 15.469 -0.056 1 95.81 32 ILE B O 1
ATOM 1486 N N . ASN B 1 33 ? 6.402 13.836 -0.092 1 91.94 33 ASN B N 1
ATOM 1487 C CA . ASN B 1 33 ? 5.621 13.031 -1.021 1 91.94 33 ASN B CA 1
ATOM 1488 C C . ASN B 1 33 ? 5.102 11.758 -0.355 1 91.94 33 ASN B C 1
ATOM 1490 O O . ASN B 1 33 ? 5.203 11.602 0.863 1 91.94 33 ASN B O 1
ATOM 1494 N N . LYS B 1 34 ? 4.457 10.906 -1.157 1 88.75 34 LYS B N 1
ATOM 1495 C CA . LYS B 1 34 ? 3.816 9.703 -0.634 1 88.75 34 LYS B CA 1
ATOM 1496 C C . LYS B 1 34 ? 4.828 8.805 0.072 1 88.75 34 LYS B C 1
ATOM 1498 O O . LYS B 1 34 ? 4.508 8.188 1.089 1 88.75 34 LYS B O 1
ATOM 1503 N N . GLY B 1 35 ? 6.035 8.797 -0.407 1 88.06 35 GLY B N 1
ATOM 1504 C CA . GLY B 1 35 ? 7.07 7.953 0.171 1 88.06 35 GLY B CA 1
ATOM 1505 C C . GLY B 1 35 ? 7.535 8.43 1.534 1 88.06 35 GLY B C 1
ATOM 1506 O O . GLY B 1 35 ? 7.957 7.625 2.367 1 88.06 35 GLY B O 1
ATOM 1507 N N . GLN B 1 36 ? 7.438 9.633 1.762 1 93.69 36 GLN B N 1
ATOM 1508 C CA . GLN B 1 36 ? 7.832 10.211 3.041 1 93.69 36 GLN B CA 1
ATOM 1509 C C . GLN B 1 36 ? 6.652 10.266 4.008 1 93.69 36 GLN B C 1
ATOM 1511 O O . GLN B 1 36 ? 6.812 10.023 5.203 1 93.69 36 GLN B O 1
ATOM 1516 N N . TYR B 1 37 ? 5.566 10.562 3.475 1 93.19 37 TYR B N 1
ATOM 1517 C CA . TYR B 1 37 ? 4.375 10.805 4.281 1 93.19 37 TYR B CA 1
ATOM 1518 C C . TYR B 1 37 ? 4.055 9.594 5.152 1 93.19 37 TYR B C 1
ATOM 1520 O O . TYR B 1 37 ? 3.682 9.75 6.32 1 93.19 37 TYR B O 1
ATOM 1528 N N . ILE B 1 38 ? 4.199 8.43 4.691 1 90.75 38 ILE B N 1
ATOM 1529 C CA . ILE B 1 38 ? 3.83 7.227 5.43 1 90.75 38 ILE B CA 1
ATOM 1530 C C . ILE B 1 38 ? 4.691 7.105 6.684 1 90.75 38 ILE B C 1
ATOM 1532 O O . ILE B 1 38 ? 4.211 6.688 7.738 1 90.75 38 ILE B O 1
ATOM 1536 N N . PHE B 1 39 ? 5.844 7.508 6.617 1 94.75 39 PHE B N 1
ATOM 1537 C CA . PHE B 1 39 ? 6.75 7.449 7.758 1 94.75 39 PHE B CA 1
ATOM 1538 C C . PHE B 1 39 ? 6.445 8.57 8.75 1 94.75 39 PHE B C 1
ATOM 1540 O O . PHE B 1 39 ? 6.422 8.344 9.961 1 94.75 39 PHE B O 1
ATOM 1547 N N . LEU B 1 40 ? 6.223 9.719 8.195 1 96.06 40 LEU B N 1
ATOM 1548 C CA . LEU B 1 40 ? 5.859 10.852 9.039 1 96.06 40 LEU B CA 1
ATOM 1549 C C . LEU B 1 40 ? 4.605 10.539 9.852 1 96.06 40 LEU B C 1
ATOM 1551 O O . LEU B 1 40 ? 4.562 10.797 11.055 1 96.06 40 LEU B O 1
ATOM 1555 N N . ASN B 1 41 ? 3.707 9.969 9.18 1 93.62 41 ASN B N 1
ATOM 1556 C CA . ASN B 1 41 ? 2.445 9.617 9.82 1 93.62 41 ASN B CA 1
ATOM 1557 C C . ASN B 1 41 ? 2.65 8.578 10.922 1 93.62 41 ASN B C 1
ATOM 1559 O O . ASN B 1 41 ? 2.023 8.656 11.984 1 93.62 41 ASN B O 1
ATOM 1563 N N . ALA B 1 42 ? 3.443 7.609 10.719 1 92.94 42 ALA B N 1
ATOM 1564 C CA . ALA B 1 42 ? 3.758 6.605 11.734 1 92.94 42 ALA B CA 1
ATOM 1565 C C . ALA B 1 42 ? 4.418 7.242 12.953 1 92.94 42 ALA B C 1
ATOM 1567 O O . ALA B 1 42 ? 4.125 6.871 14.094 1 92.94 42 ALA B O 1
ATOM 1568 N N . LEU B 1 43 ? 5.203 8.195 12.734 1 96.75 43 LEU B N 1
ATOM 1569 C CA . LEU B 1 43 ? 5.949 8.844 13.805 1 96.75 43 LEU B CA 1
ATOM 1570 C C . LEU B 1 43 ? 5.027 9.711 14.664 1 96.75 43 LEU B C 1
ATOM 1572 O O . LEU B 1 43 ? 5.281 9.914 15.852 1 96.75 43 LEU B O 1
ATOM 1576 N N . TYR B 1 44 ? 3.959 10.227 14.031 1 95.38 44 TYR B N 1
ATOM 1577 C CA . TYR B 1 44 ? 2.971 10.969 14.805 1 95.38 44 TYR B CA 1
ATOM 1578 C C . TYR B 1 44 ? 2.311 10.07 15.844 1 95.38 44 TYR B C 1
ATOM 1580 O O . TYR B 1 44 ? 1.83 10.555 16.875 1 95.38 44 TYR B O 1
ATOM 1588 N N . LYS B 1 45 ? 2.322 8.797 15.609 1 91.88 45 LYS B N 1
ATOM 1589 C CA . LYS B 1 45 ? 1.737 7.832 16.547 1 91.88 45 LYS B CA 1
ATOM 1590 C C . LYS B 1 45 ? 2.766 7.363 17.562 1 91.88 45 LYS B C 1
ATOM 1592 O O . LYS B 1 45 ? 2.438 7.16 18.734 1 91.88 45 LYS B O 1
ATOM 1597 N N . LYS B 1 46 ? 3.947 7.137 17.062 1 94.06 46 LYS B N 1
ATOM 1598 C CA . LYS B 1 46 ? 5.008 6.648 17.938 1 94.06 46 LYS B CA 1
ATOM 1599 C C . LYS B 1 46 ? 6.328 7.359 17.656 1 94.06 46 LYS B C 1
ATOM 1601 O O . LYS B 1 46 ? 7.176 6.84 16.922 1 94.06 46 LYS B O 1
ATOM 1606 N N . ASP B 1 47 ? 6.535 8.422 18.406 1 96.12 47 ASP B N 1
ATOM 1607 C CA . ASP B 1 47 ? 7.762 9.203 18.266 1 96.12 47 ASP B CA 1
ATOM 1608 C C . ASP B 1 47 ? 8.93 8.508 18.953 1 96.12 47 ASP B C 1
ATOM 1610 O O . ASP B 1 47 ? 8.773 7.918 20.031 1 96.12 47 ASP B O 1
ATOM 1614 N N . GLY B 1 48 ? 10.062 8.539 18.281 1 96.38 48 GLY B N 1
ATOM 1615 C CA . GLY B 1 48 ? 11.25 7.973 18.891 1 96.38 48 GLY B CA 1
ATOM 1616 C C . GLY B 1 48 ? 11.422 6.492 18.609 1 96.38 48 GLY B C 1
ATOM 1617 O O . GLY B 1 48 ? 12.266 5.832 19.219 1 96.38 48 GLY B O 1
ATOM 1618 N N . ILE B 1 49 ? 10.727 5.988 17.719 1 95.69 49 ILE B N 1
ATOM 1619 C CA . ILE B 1 49 ? 10.797 4.582 17.344 1 95.69 49 ILE B CA 1
ATOM 1620 C C . ILE B 1 49 ? 12.094 4.32 16.578 1 95.69 49 ILE B C 1
ATOM 1622 O O . ILE B 1 49 ? 12.602 5.211 15.883 1 95.69 49 ILE B O 1
ATOM 1626 N N . ARG B 1 50 ? 12.57 3.064 16.672 1 96.19 50 ARG B N 1
ATOM 1627 C CA . ARG B 1 50 ? 13.758 2.682 15.914 1 96.19 50 ARG B CA 1
ATOM 1628 C C . ARG B 1 50 ? 13.445 2.613 14.422 1 96.19 50 ARG B C 1
ATOM 1630 O O . ARG B 1 50 ? 12.359 2.176 14.031 1 96.19 50 ARG B O 1
ATOM 1637 N N . GLN B 1 51 ? 14.445 3.051 13.656 1 96 51 GLN B N 1
ATOM 1638 C CA . GLN B 1 51 ? 14.258 3.035 12.211 1 96 51 GLN B CA 1
ATOM 1639 C C . GLN B 1 51 ? 13.898 1.635 11.719 1 96 51 GLN B C 1
ATOM 1641 O O . GLN B 1 51 ? 13.031 1.475 10.859 1 96 51 GLN B O 1
ATOM 1646 N N . GLU B 1 52 ? 14.523 0.672 12.266 1 94.12 52 GLU B N 1
ATOM 1647 C CA . GLU B 1 52 ? 14.234 -0.708 11.891 1 94.12 52 GLU B CA 1
ATOM 1648 C C . GLU B 1 52 ? 12.805 -1.094 12.25 1 94.12 52 GLU B C 1
ATOM 1650 O O . GLU B 1 52 ? 12.133 -1.777 11.477 1 94.12 52 GLU B O 1
ATOM 1655 N N . GLU B 1 53 ? 12.367 -0.697 13.328 1 93.81 53 GLU B N 1
ATOM 1656 C CA . GLU B 1 53 ? 11 -0.976 13.766 1 93.81 53 GLU B CA 1
ATOM 1657 C C . GLU B 1 53 ? 9.984 -0.272 12.875 1 93.81 53 GLU B C 1
ATOM 1659 O O . GLU B 1 53 ? 8.891 -0.793 12.641 1 93.81 53 GLU B O 1
ATOM 1664 N N . LEU B 1 54 ? 10.359 0.913 12.445 1 93.38 54 LEU B N 1
ATOM 1665 C CA . LEU B 1 54 ? 9.508 1.633 11.5 1 93.38 54 LEU B CA 1
ATOM 1666 C C . LEU B 1 54 ? 9.312 0.827 10.227 1 93.38 54 LEU B C 1
ATOM 1668 O O . LEU B 1 54 ? 8.188 0.713 9.727 1 93.38 54 LEU B O 1
ATOM 1672 N N . SER B 1 55 ? 10.383 0.303 9.719 1 90.94 55 SER B N 1
ATOM 1673 C CA . SER B 1 55 ? 10.344 -0.538 8.523 1 90.94 55 SER B CA 1
ATOM 1674 C C . SER B 1 55 ? 9.422 -1.739 8.727 1 90.94 55 SER B C 1
ATOM 1676 O O . SER B 1 55 ? 8.594 -2.043 7.867 1 90.94 55 SER B O 1
ATOM 1678 N N . ASP B 1 56 ? 9.562 -2.379 9.914 1 87.12 56 ASP B N 1
ATOM 1679 C CA . ASP B 1 56 ? 8.773 -3.566 10.242 1 87.12 56 ASP B CA 1
ATOM 1680 C C . ASP B 1 56 ? 7.297 -3.223 10.391 1 87.12 56 ASP B C 1
ATOM 1682 O O . ASP B 1 56 ? 6.43 -3.939 9.891 1 87.12 56 ASP B O 1
ATOM 1686 N N . TYR B 1 57 ? 7.113 -2.174 11.094 1 85.94 57 TYR B N 1
ATOM 1687 C CA . TYR B 1 57 ? 5.754 -1.718 11.375 1 85.94 57 TYR B CA 1
ATOM 1688 C C . TYR B 1 57 ? 5.008 -1.406 10.078 1 85.94 57 TYR B C 1
ATOM 1690 O O . TYR B 1 57 ? 3.834 -1.753 9.93 1 85.94 57 TYR B O 1
ATOM 1698 N N . LEU B 1 58 ? 5.641 -0.772 9.094 1 85.38 58 LEU B N 1
ATOM 1699 C CA . LEU B 1 58 ? 5.023 -0.334 7.852 1 85.38 58 LEU B CA 1
ATOM 1700 C C . LEU B 1 58 ? 5.141 -1.412 6.777 1 85.38 58 LEU B C 1
ATOM 1702 O O . LEU B 1 58 ? 4.559 -1.283 5.695 1 85.38 58 LEU B O 1
ATOM 1706 N N . LYS B 1 59 ? 5.91 -2.436 7.055 1 80.31 59 LYS B N 1
ATOM 1707 C CA . LYS B 1 59 ? 6.16 -3.537 6.129 1 80.31 59 LYS B CA 1
ATOM 1708 C C . LYS B 1 59 ? 6.785 -3.033 4.832 1 80.31 59 LYS B C 1
ATOM 1710 O O . LYS B 1 59 ? 6.367 -3.426 3.74 1 80.31 59 LYS B O 1
ATOM 1715 N N . ILE B 1 60 ? 7.715 -2.135 4.977 1 82.69 60 ILE B N 1
ATOM 1716 C CA . ILE B 1 60 ? 8.5 -1.565 3.887 1 82.69 60 ILE B CA 1
ATOM 1717 C C . ILE B 1 60 ? 9.961 -1.979 4.035 1 82.69 60 ILE B C 1
ATOM 1719 O O . ILE B 1 60 ? 10.492 -2.045 5.148 1 82.69 60 ILE B O 1
ATOM 1723 N N . ASP B 1 61 ? 10.602 -2.217 2.941 1 83.25 61 ASP B N 1
ATOM 1724 C CA . ASP B 1 61 ? 11.969 -2.717 2.996 1 83.25 61 ASP B CA 1
ATOM 1725 C C . ASP B 1 61 ? 12.922 -1.658 3.553 1 83.25 61 ASP B C 1
ATOM 1727 O O . ASP B 1 61 ? 12.648 -0.459 3.443 1 83.25 61 ASP B O 1
ATOM 1731 N N . LYS B 1 62 ? 14.055 -2.104 3.961 1 88.94 62 LYS B N 1
ATOM 1732 C CA . LYS B 1 62 ? 15.008 -1.268 4.68 1 88.94 62 LYS B CA 1
ATOM 1733 C C . LYS B 1 62 ? 15.586 -0.183 3.771 1 88.94 62 LYS B C 1
ATOM 1735 O O . LYS B 1 62 ? 15.836 0.939 4.215 1 88.94 62 LYS B O 1
ATOM 1740 N N . GLY B 1 63 ? 15.805 -0.547 2.547 1 89.25 63 GLY B N 1
ATOM 1741 C CA . GLY B 1 63 ? 16.359 0.431 1.628 1 89.25 63 GLY B CA 1
ATOM 1742 C C . GLY B 1 63 ? 15.438 1.609 1.376 1 89.25 63 GLY B C 1
ATOM 1743 O O . GLY B 1 63 ? 15.875 2.764 1.426 1 89.25 63 GLY B O 1
ATOM 1744 N N . THR B 1 64 ? 14.188 1.308 1.139 1 86.56 64 THR B N 1
ATOM 1745 C CA . THR B 1 64 ? 13.164 2.334 0.941 1 86.56 64 THR B CA 1
ATOM 1746 C C . THR B 1 64 ? 12.992 3.172 2.205 1 86.56 64 THR B C 1
ATOM 1748 O O . THR B 1 64 ? 12.859 4.395 2.131 1 86.56 64 THR B O 1
ATOM 1751 N N . THR B 1 65 ? 13.008 2.48 3.299 1 93.56 65 THR B N 1
ATOM 1752 C CA . THR B 1 65 ? 12.898 3.168 4.582 1 93.56 65 THR B CA 1
ATOM 1753 C C . THR B 1 65 ? 14.047 4.156 4.766 1 93.56 65 THR B C 1
ATOM 1755 O O . THR B 1 65 ? 13.828 5.324 5.086 1 93.56 65 THR B O 1
ATOM 1758 N N . ALA B 1 66 ? 15.242 3.705 4.508 1 94.44 66 ALA B N 1
ATOM 1759 C CA . ALA B 1 66 ? 16.422 4.551 4.688 1 94.44 66 ALA B CA 1
ATOM 1760 C C . ALA B 1 66 ? 16.344 5.789 3.801 1 94.44 66 ALA B C 1
ATOM 1762 O O . ALA B 1 66 ? 16.672 6.895 4.242 1 94.44 66 ALA B O 1
ATOM 1763 N N . LYS B 1 67 ? 15.898 5.602 2.645 1 93.62 67 LYS B N 1
ATOM 1764 C CA . LYS B 1 67 ? 15.797 6.707 1.698 1 93.62 67 LYS B CA 1
ATOM 1765 C C . LYS B 1 67 ? 14.766 7.734 2.164 1 93.62 67 LYS B C 1
ATOM 1767 O O . LYS B 1 67 ? 15.031 8.938 2.137 1 93.62 67 LYS B O 1
ATOM 1772 N N . ALA B 1 68 ? 13.648 7.273 2.564 1 94.94 68 ALA B N 1
ATOM 1773 C CA . ALA B 1 68 ? 12.578 8.164 3.012 1 94.94 68 ALA B CA 1
ATOM 1774 C C . ALA B 1 68 ? 12.984 8.914 4.277 1 94.94 68 ALA B C 1
ATOM 1776 O O . ALA B 1 68 ? 12.742 10.117 4.395 1 94.94 68 ALA B O 1
ATOM 1777 N N . ILE B 1 69 ? 13.609 8.219 5.16 1 97.12 69 ILE B N 1
ATOM 1778 C CA . ILE B 1 69 ? 14.047 8.797 6.426 1 97.12 69 ILE B CA 1
ATOM 1779 C C . ILE B 1 69 ? 15.125 9.844 6.168 1 97.12 69 ILE B C 1
ATOM 1781 O O . ILE B 1 69 ? 15.102 10.93 6.758 1 97.12 69 ILE B O 1
ATOM 1785 N N . LYS B 1 70 ? 16.047 9.516 5.355 1 97.44 70 LYS B N 1
ATOM 1786 C CA . LYS B 1 70 ? 17.094 10.469 5.012 1 97.44 70 LYS B CA 1
ATOM 1787 C C . LYS B 1 70 ? 16.5 11.75 4.422 1 97.44 70 LYS B C 1
ATOM 1789 O O . LYS B 1 70 ? 16.906 12.852 4.793 1 97.44 70 LYS B O 1
ATOM 1794 N N . LYS B 1 71 ? 15.562 11.586 3.568 1 97.12 71 LYS B N 1
ATOM 1795 C CA . LYS B 1 71 ? 14.922 12.742 2.953 1 97.12 71 LYS B CA 1
ATOM 1796 C C . LYS B 1 71 ? 14.203 13.594 3.996 1 97.12 71 LYS B C 1
ATOM 1798 O O . LYS B 1 71 ? 14.312 14.82 3.986 1 97.12 71 LYS B O 1
ATOM 1803 N N . LEU B 1 72 ? 13.5 12.969 4.863 1 98.06 72 LEU B N 1
ATOM 1804 C CA . LEU B 1 72 ? 12.805 13.672 5.934 1 98.06 72 LEU B CA 1
ATOM 1805 C C . LEU B 1 72 ? 13.797 14.398 6.84 1 98.06 72 LEU B C 1
ATOM 1807 O O . LEU B 1 72 ? 13.516 15.5 7.312 1 98.06 72 LEU B O 1
ATOM 1811 N N . GLU B 1 73 ? 14.883 13.758 7.066 1 98.31 73 GLU B N 1
ATOM 1812 C CA . GLU B 1 73 ? 15.922 14.367 7.891 1 98.31 73 GLU B CA 1
ATOM 1813 C C . GLU B 1 73 ? 16.547 15.57 7.188 1 98.31 73 GLU B C 1
ATOM 1815 O O . GLU B 1 73 ? 16.719 16.625 7.793 1 98.31 73 GLU B O 1
ATOM 1820 N N . ASP B 1 74 ? 16.859 15.391 5.93 1 98.12 74 ASP B N 1
ATOM 1821 C CA . ASP B 1 74 ? 17.422 16.469 5.129 1 98.12 74 ASP B CA 1
ATOM 1822 C C . ASP B 1 74 ? 16.469 17.672 5.098 1 98.12 74 ASP B C 1
ATOM 1824 O O . ASP B 1 74 ? 16.938 18.828 5.094 1 98.12 74 ASP B O 1
ATOM 1828 N N . ASP B 1 75 ? 15.211 17.406 5.148 1 97.88 75 ASP B N 1
ATOM 1829 C CA . ASP B 1 75 ? 14.211 18.469 5.082 1 97.88 75 ASP B CA 1
ATOM 1830 C C . ASP B 1 75 ? 13.828 18.953 6.48 1 97.88 75 ASP B C 1
ATOM 1832 O O . ASP B 1 75 ? 12.891 19.734 6.637 1 97.88 75 ASP B O 1
ATOM 1836 N N . GLU B 1 76 ? 14.477 18.375 7.438 1 98.44 76 GLU B N 1
ATOM 1837 C CA . GLU B 1 76 ? 14.422 18.844 8.82 1 98.44 76 GLU B CA 1
ATOM 1838 C C . GLU B 1 76 ? 13.094 18.5 9.477 1 98.44 76 GLU B C 1
ATOM 1840 O O . GLU B 1 76 ? 12.617 19.219 10.359 1 98.44 76 GLU B O 1
ATOM 1845 N N . TYR B 1 77 ? 12.438 17.438 9.047 1 98.62 77 TYR B N 1
ATOM 1846 C CA . TYR B 1 77 ? 11.195 16.984 9.664 1 98.62 77 TYR B CA 1
ATOM 1847 C C . TYR B 1 77 ? 11.469 16 10.797 1 98.62 77 TYR B C 1
ATOM 1849 O O . TYR B 1 77 ? 10.633 15.82 11.688 1 98.62 77 TYR B O 1
ATOM 1857 N N . ILE B 1 78 ? 12.578 15.375 10.688 1 98.69 78 ILE B N 1
ATOM 1858 C CA . ILE B 1 78 ? 12.938 14.414 11.734 1 98.69 78 ILE B CA 1
ATOM 1859 C C . ILE B 1 78 ? 14.414 14.555 12.078 1 98.69 78 ILE B C 1
ATOM 1861 O O . ILE B 1 78 ? 15.164 15.242 11.383 1 98.69 78 ILE B O 1
ATOM 1865 N N . ILE B 1 79 ? 14.805 14.031 13.18 1 98.44 79 ILE B N 1
ATOM 1866 C CA . ILE B 1 79 ? 16.203 13.844 13.562 1 98.44 79 ILE B CA 1
ATOM 1867 C C . ILE B 1 79 ? 16.422 12.398 13.992 1 98.44 79 ILE B C 1
ATOM 1869 O O . ILE B 1 79 ? 15.516 11.742 14.5 1 98.44 79 ILE B O 1
ATOM 1873 N N . ARG B 1 80 ? 17.547 11.953 13.688 1 97.56 80 ARG B N 1
ATOM 1874 C CA . ARG B 1 80 ? 17.938 10.617 14.125 1 97.56 80 ARG B CA 1
ATOM 1875 C C . ARG B 1 80 ? 18.969 10.688 15.242 1 97.56 80 ARG B C 1
ATOM 1877 O O . ARG B 1 80 ? 19.953 11.438 15.148 1 97.56 80 ARG B O 1
ATOM 1884 N N . ILE B 1 81 ? 18.719 9.906 16.234 1 96.94 81 ILE B N 1
ATOM 1885 C CA . ILE B 1 81 ? 19.625 9.867 17.359 1 96.94 81 ILE B CA 1
ATOM 1886 C C . ILE B 1 81 ? 20.047 8.422 17.641 1 96.94 81 ILE B C 1
ATOM 1888 O O . ILE B 1 81 ? 19.203 7.516 17.625 1 96.94 81 ILE B O 1
ATOM 1892 N N . VAL B 1 82 ? 21.281 8.219 17.906 1 94.88 82 VAL B N 1
ATOM 1893 C CA . VAL B 1 82 ? 21.797 6.883 18.203 1 94.88 82 VAL B CA 1
ATOM 1894 C C . VAL B 1 82 ? 21.125 6.34 19.469 1 94.88 82 VAL B C 1
ATOM 1896 O O . VAL B 1 82 ? 20.953 7.066 20.453 1 94.88 82 VAL B O 1
ATOM 1899 N N . ASP B 1 83 ? 20.688 5.094 19.359 1 91 83 ASP B N 1
ATOM 1900 C CA . ASP B 1 83 ? 20.078 4.457 20.516 1 91 83 ASP B CA 1
ATOM 1901 C C . ASP B 1 83 ? 21.094 4.23 21.641 1 91 83 ASP B C 1
ATOM 1903 O O . ASP B 1 83 ? 22.203 3.764 21.375 1 91 83 ASP B O 1
ATOM 1907 N N . LYS B 1 84 ? 20.734 4.57 22.781 1 89.69 84 LYS B N 1
ATOM 1908 C CA . LYS B 1 84 ? 21.641 4.492 23.922 1 89.69 84 LYS B CA 1
ATOM 1909 C C . LYS B 1 84 ? 21.984 3.045 24.25 1 89.69 84 LYS B C 1
ATOM 1911 O O . LYS B 1 84 ? 23.094 2.756 24.703 1 89.69 84 LYS B O 1
ATOM 1916 N N . LYS B 1 85 ? 21.109 2.148 24.031 1 90.88 85 LYS B N 1
ATOM 1917 C CA . LYS B 1 85 ? 21.281 0.742 24.391 1 90.88 85 LYS B CA 1
ATOM 1918 C C . LYS B 1 85 ? 21.875 -0.048 23.219 1 90.88 85 LYS B C 1
ATOM 1920 O O . LYS B 1 85 ? 22.5 -1.095 23.422 1 90.88 85 LYS B O 1
ATOM 1925 N N . ASP B 1 86 ? 21.656 0.354 22.094 1 90.44 86 ASP B N 1
ATOM 1926 C CA . ASP B 1 86 ? 22.156 -0.283 20.875 1 90.44 86 ASP B CA 1
ATOM 1927 C C . ASP B 1 86 ? 22.75 0.746 19.922 1 90.44 86 ASP B C 1
ATOM 1929 O O . ASP B 1 86 ? 22.047 1.361 19.125 1 90.44 86 ASP B O 1
ATOM 1933 N N . LYS B 1 87 ? 24.031 0.834 19.797 1 89.19 87 LYS B N 1
ATOM 1934 C CA . LYS B 1 87 ? 24.734 1.893 19.078 1 89.19 87 LYS B CA 1
ATOM 1935 C C . LYS B 1 87 ? 24.594 1.715 17.562 1 89.19 87 LYS B C 1
ATOM 1937 O O . LYS B 1 87 ? 24.906 2.631 16.797 1 89.19 87 LYS B O 1
ATOM 1942 N N . ARG B 1 88 ? 24.062 0.661 17.141 1 89.38 88 ARG B N 1
ATOM 1943 C CA . ARG B 1 88 ? 23.875 0.421 15.719 1 89.38 88 ARG B CA 1
ATOM 1944 C C . ARG B 1 88 ? 22.484 0.824 15.266 1 89.38 88 ARG B C 1
ATOM 1946 O O . ARG B 1 88 ? 22.188 0.869 14.07 1 89.38 88 ARG B O 1
ATOM 1953 N N . ALA B 1 89 ? 21.797 1.133 16.281 1 92.62 89 ALA B N 1
ATOM 1954 C CA . ALA B 1 89 ? 20.422 1.489 15.977 1 92.62 89 ALA B CA 1
ATOM 1955 C C . ALA B 1 89 ? 20.203 2.992 16.109 1 92.62 89 ALA B C 1
ATOM 1957 O O . ALA B 1 89 ? 20.875 3.656 16.906 1 92.62 89 ALA B O 1
ATOM 1958 N N . TYR B 1 90 ? 19.312 3.492 15.32 1 95.69 90 TYR B N 1
ATOM 1959 C CA . TYR B 1 90 ? 18.922 4.895 15.406 1 95.69 90 TYR B CA 1
ATOM 1960 C C . TYR B 1 90 ? 17.453 5.031 15.773 1 95.69 90 TYR B C 1
ATOM 1962 O O . TYR B 1 90 ? 16.609 4.312 15.25 1 95.69 90 TYR B O 1
ATOM 1970 N N . ASN B 1 91 ? 17.234 5.938 16.688 1 97.44 91 ASN B N 1
ATOM 1971 C CA . ASN B 1 91 ? 15.867 6.367 16.984 1 97.44 91 ASN B CA 1
ATOM 1972 C C . ASN B 1 91 ? 15.477 7.59 16.156 1 97.44 91 ASN B C 1
ATOM 1974 O O . ASN B 1 91 ? 16.281 8.5 15.969 1 97.44 91 ASN B O 1
ATOM 1978 N N . VAL B 1 92 ? 14.242 7.57 15.719 1 98.31 92 VAL B N 1
ATOM 1979 C CA . VAL B 1 92 ? 13.773 8.633 14.836 1 98.31 92 VAL B CA 1
ATOM 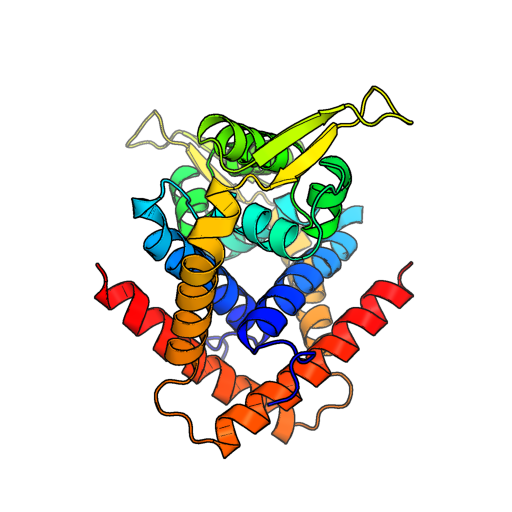1980 C C . VAL B 1 92 ? 12.789 9.523 15.586 1 98.31 92 VAL B C 1
ATOM 1982 O O . VAL B 1 92 ? 11.781 9.047 16.109 1 98.31 92 VAL B O 1
ATOM 1985 N N . TYR B 1 93 ? 13.133 10.805 15.609 1 98.44 93 TYR B N 1
ATOM 1986 C CA . TYR B 1 93 ? 12.289 11.742 16.344 1 98.44 93 TYR B CA 1
ATOM 1987 C C . TYR B 1 93 ? 11.758 12.836 15.422 1 98.44 93 TYR B C 1
ATOM 1989 O O . TYR B 1 93 ? 12.469 13.32 14.539 1 98.44 93 TYR B O 1
ATOM 1997 N N . LEU B 1 94 ? 10.508 13.219 15.742 1 98.56 94 LEU B N 1
ATOM 1998 C CA . LEU B 1 94 ? 9.914 14.359 15.055 1 98.56 94 LEU B CA 1
ATOM 1999 C C . LEU B 1 94 ? 10.547 15.664 15.531 1 98.56 94 LEU B C 1
ATOM 2001 O O . LEU B 1 94 ? 10.867 15.812 16.703 1 98.56 94 LEU B O 1
ATOM 2005 N N . THR B 1 95 ? 10.695 16.609 14.586 1 98.56 95 THR B N 1
ATOM 2006 C CA . THR B 1 95 ? 11.102 17.969 14.945 1 98.56 95 THR B CA 1
ATOM 2007 C C . THR B 1 95 ? 9.891 18.859 15.172 1 98.56 95 THR B C 1
ATOM 2009 O O . THR B 1 95 ? 8.75 18.438 14.938 1 98.56 95 THR B O 1
ATOM 2012 N N . ASP B 1 96 ? 10.18 20.078 15.594 1 98.31 96 ASP B N 1
ATOM 2013 C CA . ASP B 1 96 ? 9.117 21.078 15.727 1 98.31 96 ASP B CA 1
ATOM 2014 C C . ASP B 1 96 ? 8.484 21.375 14.375 1 98.31 96 ASP B C 1
ATOM 2016 O O . ASP B 1 96 ? 7.281 21.641 14.289 1 98.31 96 ASP B O 1
ATOM 2020 N N . LYS B 1 97 ? 9.297 21.328 13.43 1 98.19 97 LYS B N 1
ATOM 2021 C CA . LYS B 1 97 ? 8.812 21.547 12.07 1 98.19 97 LYS B CA 1
ATOM 2022 C C . LYS B 1 97 ? 7.762 20.516 11.688 1 98.19 97 LYS B C 1
ATOM 2024 O O . LYS B 1 97 ? 6.723 20.844 11.117 1 98.19 97 LYS B O 1
ATOM 2029 N N . ALA B 1 98 ? 8.016 19.266 11.969 1 98.25 98 ALA B N 1
ATOM 2030 C CA . ALA B 1 98 ? 7.098 18.172 11.672 1 98.25 98 ALA B CA 1
ATOM 2031 C C . ALA B 1 98 ? 5.797 18.328 12.453 1 98.25 98 ALA B C 1
ATOM 2033 O O . ALA B 1 98 ? 4.715 18.047 11.938 1 98.25 98 ALA B O 1
ATOM 2034 N N . LEU B 1 99 ? 5.938 18.766 13.688 1 97.94 99 LEU B N 1
ATOM 2035 C CA . LEU B 1 99 ? 4.762 18.922 14.531 1 97.94 99 LEU B CA 1
ATOM 2036 C C . LEU B 1 99 ? 3.9 20.094 14.047 1 97.94 99 LEU B C 1
ATOM 2038 O O . LEU B 1 99 ? 2.672 20.047 14.148 1 97.94 99 LEU B O 1
ATOM 2042 N N . LYS B 1 100 ? 4.512 21.047 13.531 1 97.69 100 LYS B N 1
ATOM 2043 C CA . LYS B 1 100 ? 3.805 22.234 13.047 1 97.69 100 LYS B CA 1
ATOM 2044 C C . LYS B 1 100 ? 2.893 21.891 11.875 1 97.69 100 LYS B C 1
ATOM 2046 O O . LYS B 1 100 ? 1.812 22.469 11.727 1 97.69 100 LYS B O 1
ATOM 2051 N N . ILE B 1 101 ? 3.242 20.922 11.094 1 97.12 101 ILE B N 1
ATOM 2052 C CA . ILE B 1 101 ? 2.443 20.641 9.906 1 97.12 101 ILE B CA 1
ATOM 2053 C C . ILE B 1 101 ? 1.502 19.469 10.18 1 97.12 101 ILE B C 1
ATOM 2055 O O . ILE B 1 101 ? 0.744 19.047 9.305 1 97.12 101 ILE B O 1
ATOM 2059 N N . LYS B 1 102 ? 1.516 18.938 11.336 1 96.88 102 LYS B N 1
ATOM 2060 C CA . LYS B 1 102 ? 0.667 17.812 11.703 1 96.88 102 LYS B CA 1
ATOM 2061 C C . LYS B 1 102 ? -0.798 18.094 11.391 1 96.88 102 LYS B C 1
ATOM 2063 O O . LYS B 1 102 ? -1.493 17.266 10.812 1 96.88 102 LYS B O 1
ATOM 2068 N N . PRO B 1 103 ? -1.269 19.312 11.734 1 96.62 103 PRO B N 1
ATOM 2069 C CA . PRO B 1 103 ? -2.668 19.578 11.406 1 96.62 103 PRO B CA 1
ATOM 2070 C C . PRO B 1 103 ? -2.939 19.547 9.898 1 96.62 103 PRO B C 1
ATOM 2072 O O . PRO B 1 103 ? -4.016 19.125 9.477 1 96.62 103 PRO B O 1
ATOM 2075 N N . THR B 1 104 ? -1.961 19.969 9.156 1 96.19 104 THR B N 1
ATOM 2076 C CA . THR B 1 104 ? -2.086 19.938 7.707 1 96.19 104 THR B CA 1
ATOM 2077 C C . THR B 1 104 ? -2.145 18.5 7.191 1 96.19 104 THR B C 1
ATOM 2079 O O . THR B 1 104 ? -2.947 18.188 6.312 1 96.19 104 THR B O 1
ATOM 2082 N N . VAL B 1 105 ? -1.345 17.672 7.746 1 95.38 105 VAL B N 1
ATOM 2083 C CA . VAL B 1 105 ? -1.333 16.266 7.375 1 95.38 105 VAL B CA 1
ATOM 2084 C C . VAL B 1 105 ? -2.68 15.633 7.715 1 95.38 105 VAL B C 1
ATOM 2086 O O . VAL B 1 105 ? -3.277 14.945 6.883 1 95.38 105 VAL B O 1
ATOM 2089 N N . ARG B 1 106 ? -3.178 15.93 8.844 1 93.94 106 ARG B N 1
ATOM 2090 C CA . ARG B 1 106 ? -4.457 15.391 9.289 1 93.94 106 ARG B CA 1
ATOM 2091 C C . ARG B 1 106 ? -5.594 15.859 8.391 1 93.94 106 ARG B C 1
ATOM 2093 O O . ARG B 1 106 ? -6.492 15.086 8.055 1 93.94 106 ARG B O 1
ATOM 2100 N N . LYS B 1 107 ? -5.52 17.094 8.031 1 95.81 107 LYS B N 1
ATOM 2101 C CA . LYS B 1 107 ? -6.535 17.656 7.145 1 95.81 107 LYS B CA 1
ATOM 2102 C C . LYS B 1 107 ? -6.531 16.969 5.789 1 95.81 107 LYS B C 1
ATOM 2104 O O . LYS B 1 107 ? -7.594 16.703 5.219 1 95.81 107 LYS B O 1
ATOM 2109 N N . ALA B 1 108 ? -5.363 16.719 5.297 1 94.81 108 ALA B N 1
ATOM 2110 C CA . ALA B 1 108 ? -5.25 16.031 4.02 1 94.81 108 ALA B CA 1
ATOM 2111 C C . ALA B 1 108 ? -5.836 14.625 4.105 1 94.81 108 ALA B C 1
ATOM 2113 O O . ALA B 1 108 ? -6.543 14.188 3.195 1 94.81 108 ALA B O 1
ATOM 2114 N N . MET B 1 109 ? -5.574 13.953 5.18 1 93.44 109 MET B N 1
ATOM 2115 C CA . MET B 1 109 ? -6.09 12.602 5.379 1 93.44 109 MET B CA 1
ATOM 2116 C C . MET B 1 109 ? -7.609 12.609 5.52 1 93.44 109 MET B C 1
ATOM 2118 O O . MET B 1 109 ? -8.297 11.75 4.973 1 93.44 109 MET B O 1
ATOM 2122 N N . MET B 1 110 ? -8.125 13.562 6.215 1 94.06 110 MET B N 1
ATOM 2123 C CA . MET B 1 110 ? -9.57 13.695 6.391 1 94.06 110 MET B CA 1
ATOM 2124 C C . MET B 1 110 ? -10.25 14.031 5.066 1 94.06 110 MET B C 1
ATOM 2126 O O . MET B 1 110 ? -11.336 13.531 4.781 1 94.06 110 MET B O 1
ATOM 2130 N N . ALA B 1 111 ? -9.617 14.898 4.32 1 95 111 ALA B N 1
ATOM 2131 C CA . ALA B 1 111 ? -10.156 15.25 3.008 1 95 111 ALA B CA 1
ATOM 2132 C C . ALA B 1 111 ? -10.266 14.016 2.113 1 95 111 ALA B C 1
ATOM 2134 O O . ALA B 1 111 ? -11.234 13.883 1.354 1 95 111 ALA B O 1
ATOM 2135 N N . TRP B 1 112 ? -9.289 13.164 2.211 1 94.38 112 TRP B N 1
ATOM 2136 C CA . TRP B 1 112 ? -9.336 11.914 1.452 1 94.38 112 TRP B CA 1
ATOM 2137 C C . TRP B 1 112 ? -10.547 11.078 1.862 1 94.38 112 TRP B C 1
ATOM 2139 O O . TRP B 1 112 ? -11.273 10.57 1.009 1 94.38 112 TRP B O 1
ATOM 2149 N N . THR B 1 113 ? -10.781 10.953 3.127 1 94.25 113 THR B N 1
ATOM 2150 C CA . THR B 1 113 ? -11.93 10.211 3.633 1 94.25 113 THR B CA 1
ATOM 2151 C C . THR B 1 113 ? -13.234 10.828 3.127 1 94.25 113 THR B C 1
ATOM 2153 O O . THR B 1 113 ? -14.164 10.109 2.758 1 94.25 113 THR B O 1
ATOM 2156 N N . ASP B 1 114 ? -13.258 12.148 3.1 1 95.12 114 ASP B N 1
ATOM 2157 C CA . ASP B 1 114 ? -14.438 12.852 2.613 1 95.12 114 ASP B CA 1
ATOM 2158 C C . ASP B 1 114 ? -14.695 12.539 1.138 1 95.12 114 ASP B C 1
ATOM 2160 O O . ASP B 1 114 ? -15.844 12.375 0.722 1 95.12 114 ASP B O 1
ATOM 2164 N N . ILE B 1 115 ? -13.664 12.445 0.384 1 95.88 115 ILE B N 1
ATOM 2165 C CA . ILE B 1 115 ? -13.766 12.125 -1.035 1 95.88 115 ILE B CA 1
ATOM 2166 C C . ILE B 1 115 ? -14.352 10.719 -1.203 1 95.88 115 ILE B C 1
ATOM 2168 O O . ILE B 1 115 ? -15.242 10.508 -2.031 1 95.88 115 ILE B O 1
ATOM 2172 N N . LEU B 1 116 ? -13.898 9.789 -0.406 1 96.31 116 LEU B N 1
ATOM 2173 C CA . LEU B 1 116 ? -14.359 8.414 -0.497 1 96.31 116 LEU B CA 1
ATOM 2174 C C . LEU B 1 116 ? -15.859 8.32 -0.262 1 96.31 116 LEU B C 1
ATOM 2176 O O . LEU B 1 116 ? -16.531 7.461 -0.837 1 96.31 116 LEU B O 1
ATOM 2180 N N . PHE B 1 117 ? -16.359 9.219 0.502 1 97 117 PHE B N 1
ATOM 2181 C CA . PHE B 1 117 ? -17.75 9.102 0.947 1 97 117 PHE B CA 1
ATOM 2182 C C . PHE B 1 117 ? -18.641 10.078 0.202 1 97 117 PHE B C 1
ATOM 2184 O O . PHE B 1 117 ? -19.781 10.328 0.612 1 97 117 PHE B O 1
ATOM 2191 N N . LEU B 1 118 ? -18.141 10.711 -0.814 1 96.38 118 LEU B N 1
ATOM 2192 C CA . LEU B 1 118 ? -19 11.586 -1.613 1 96.38 118 LEU B CA 1
ATOM 2193 C C . LEU B 1 118 ? -20.266 10.859 -2.047 1 96.38 118 LEU B C 1
ATOM 2195 O O . LEU B 1 118 ? -20.203 9.758 -2.598 1 96.38 118 LEU B O 1
ATOM 2199 N N . GLY B 1 119 ? -21.422 11.398 -1.701 1 96.69 119 GLY B N 1
ATOM 2200 C CA . GLY B 1 119 ? -22.703 10.852 -2.123 1 96.69 119 GLY B CA 1
ATOM 2201 C C . GLY B 1 119 ? -23.219 9.766 -1.2 1 96.69 119 GLY B C 1
ATOM 2202 O O . GLY B 1 119 ? -24.281 9.195 -1.444 1 96.69 119 GLY B O 1
ATOM 2203 N N . PHE B 1 120 ? -22.484 9.469 -0.168 1 97.88 120 PHE B N 1
ATOM 2204 C CA . PHE B 1 120 ? -22.922 8.461 0.788 1 97.88 120 PHE B CA 1
ATOM 2205 C C . PHE B 1 120 ? -23.859 9.07 1.834 1 97.88 120 PHE B C 1
ATOM 2207 O O . PHE B 1 120 ? -23.625 10.188 2.303 1 97.88 120 PHE B O 1
ATOM 2214 N N . SER B 1 121 ? -24.906 8.336 2.217 1 97.81 121 SER B N 1
ATOM 2215 C CA . SER B 1 121 ? -25.672 8.695 3.398 1 97.81 121 SER B CA 1
ATOM 2216 C C . SER B 1 121 ? -24.922 8.352 4.68 1 97.81 121 SER B C 1
ATOM 2218 O O . SER B 1 121 ? -23.938 7.605 4.648 1 97.81 121 SER B O 1
ATOM 2220 N N . GLU B 1 122 ? -25.359 8.914 5.77 1 96.69 122 GLU B N 1
ATOM 2221 C CA . GLU B 1 122 ? -24.734 8.586 7.047 1 96.69 122 GLU B CA 1
ATOM 2222 C C . GLU B 1 122 ? -24.875 7.098 7.359 1 96.69 122 GLU B C 1
ATOM 2224 O O . GLU B 1 122 ? -23.953 6.492 7.922 1 96.69 122 GLU B O 1
ATOM 2229 N N . GLU B 1 123 ? -25.922 6.535 6.949 1 97.19 123 GLU B N 1
ATOM 2230 C CA . GLU B 1 123 ? -26.141 5.105 7.148 1 97.19 123 GLU B CA 1
ATOM 2231 C C . GLU B 1 123 ? -25.172 4.277 6.312 1 97.19 123 GLU B C 1
ATOM 2233 O O . GLU B 1 123 ? -24.625 3.277 6.789 1 97.19 123 GLU B O 1
ATOM 2238 N N . GLU B 1 124 ? -24.984 4.711 5.117 1 97.19 124 GLU B N 1
ATOM 2239 C CA . GLU B 1 124 ? -24.031 4.023 4.238 1 97.19 124 GLU B CA 1
ATOM 2240 C C . GLU B 1 124 ? -22.609 4.105 4.781 1 97.19 124 GLU B C 1
ATOM 2242 O O . GLU B 1 124 ? -21.859 3.127 4.727 1 97.19 124 GLU B O 1
ATOM 2247 N N . LYS B 1 125 ? -22.266 5.246 5.312 1 97.12 125 LYS B N 1
ATOM 2248 C CA . LYS B 1 125 ? -20.938 5.426 5.906 1 97.12 125 LYS B CA 1
ATOM 2249 C C . LYS B 1 125 ? -20.734 4.484 7.09 1 97.12 125 LYS B C 1
ATOM 2251 O O . LYS B 1 125 ? -19.703 3.826 7.195 1 97.12 125 LYS B O 1
ATOM 2256 N N . GLU B 1 126 ? -21.719 4.441 7.859 1 96.62 126 GLU B N 1
ATOM 2257 C CA . GLU B 1 126 ? -21.641 3.578 9.031 1 96.62 126 GLU B CA 1
ATOM 2258 C C . GLU B 1 126 ? -21.562 2.107 8.633 1 96.62 126 GLU B C 1
ATOM 2260 O O . GLU B 1 126 ? -20.797 1.339 9.227 1 96.62 126 GLU B O 1
ATOM 2265 N N . THR B 1 127 ? -22.344 1.742 7.684 1 97.12 127 THR B N 1
ATOM 2266 C CA . THR B 1 127 ? -22.312 0.37 7.191 1 97.12 127 THR B CA 1
ATOM 2267 C C . THR B 1 127 ? -20.922 0.022 6.648 1 97.12 127 THR B C 1
ATOM 2269 O O . THR B 1 127 ? -20.391 -1.048 6.945 1 97.12 127 THR B O 1
ATOM 2272 N N . ALA B 1 128 ? -20.375 0.932 5.871 1 97.06 128 ALA B N 1
ATOM 2273 C CA . ALA B 1 128 ? -19.031 0.716 5.32 1 97.06 128 ALA B CA 1
ATOM 2274 C C . ALA B 1 128 ? -18 0.52 6.438 1 97.06 128 ALA B C 1
ATOM 2276 O O . ALA B 1 128 ? -17.188 -0.398 6.379 1 97.06 128 ALA B O 1
ATOM 2277 N N . LEU B 1 129 ? -18.094 1.33 7.398 1 96.56 129 LEU B N 1
ATOM 2278 C CA . LEU B 1 129 ? -17.156 1.272 8.516 1 96.56 129 LEU B CA 1
ATOM 2279 C C . LEU B 1 129 ? -17.281 -0.051 9.258 1 96.56 129 LEU B C 1
ATOM 2281 O O . LEU B 1 129 ? -16.266 -0.684 9.578 1 96.56 129 LEU B O 1
ATOM 2285 N N . VAL B 1 130 ? -18.469 -0.476 9.5 1 96.81 130 VAL B N 1
ATOM 2286 C CA . VAL B 1 130 ? -18.703 -1.709 10.234 1 96.81 130 VAL B CA 1
ATOM 2287 C C . VAL B 1 130 ? -18.172 -2.9 9.445 1 96.81 130 VAL B C 1
ATOM 2289 O O . VAL B 1 130 ? -17.516 -3.785 10.008 1 96.81 130 VAL B O 1
ATOM 2292 N N . LEU B 1 131 ? -18.453 -2.941 8.195 1 97.31 131 LEU B N 1
ATOM 2293 C CA . LEU B 1 131 ? -18.016 -4.055 7.363 1 97.31 131 LEU B CA 1
ATOM 2294 C C . LEU B 1 131 ? -16.484 -4.098 7.273 1 97.31 131 LEU B C 1
ATOM 2296 O O . LEU B 1 131 ? -15.883 -5.168 7.363 1 97.31 131 LEU B O 1
ATOM 2300 N N . LEU B 1 132 ? -15.859 -2.945 7.137 1 96.94 132 LEU B N 1
ATOM 2301 C CA . LEU B 1 132 ? -14.406 -2.879 7.074 1 96.94 132 LEU B CA 1
ATOM 2302 C C . LEU B 1 132 ? -13.789 -3.285 8.406 1 96.94 132 LEU B C 1
ATOM 2304 O O . LEU B 1 132 ? -12.75 -3.959 8.438 1 96.94 132 LEU B O 1
ATOM 2308 N N . GLU B 1 133 ? -14.375 -2.863 9.43 1 96.25 133 GLU B N 1
ATOM 2309 C CA . GLU B 1 133 ? -13.906 -3.262 10.75 1 96.25 133 GLU B CA 1
ATOM 2310 C C . GLU B 1 133 ? -13.953 -4.777 10.922 1 96.25 133 GLU B C 1
ATOM 2312 O O . GLU B 1 133 ? -13.023 -5.375 11.469 1 96.25 133 GLU B O 1
ATOM 2317 N N . ARG B 1 134 ? -15.008 -5.379 10.5 1 96.69 134 ARG B N 1
ATOM 2318 C CA . ARG B 1 134 ? -15.125 -6.832 10.578 1 96.69 134 ARG B CA 1
ATOM 2319 C C . ARG B 1 134 ? -14.062 -7.512 9.719 1 96.69 134 ARG B C 1
ATOM 2321 O O . ARG B 1 134 ? -13.477 -8.516 10.125 1 96.69 134 ARG B O 1
ATOM 2328 N N . MET B 1 135 ? -13.828 -6.996 8.531 1 97 135 MET B N 1
ATOM 2329 C CA . MET B 1 135 ? -12.742 -7.508 7.711 1 97 135 MET B CA 1
ATOM 2330 C C . MET B 1 135 ? -11.406 -7.387 8.43 1 97 135 MET B C 1
ATOM 2332 O O . MET B 1 135 ? -10.57 -8.297 8.367 1 97 135 MET B O 1
ATOM 2336 N N . GLY B 1 136 ? -11.234 -6.234 9.055 1 94.81 136 GLY B N 1
ATOM 2337 C CA . GLY B 1 136 ? -10.016 -6.008 9.82 1 94.81 136 GLY B CA 1
ATOM 2338 C C . GLY B 1 136 ? -9.812 -7.027 10.93 1 94.81 136 GLY B C 1
ATOM 2339 O O . GLY B 1 136 ? -8.695 -7.527 11.117 1 94.81 136 GLY B O 1
ATOM 2340 N N . LYS B 1 137 ? -10.82 -7.348 11.625 1 94 137 LYS B N 1
ATOM 2341 C CA . LYS B 1 137 ? -10.75 -8.352 12.68 1 94 137 LYS B CA 1
ATOM 2342 C C . LYS B 1 137 ? -10.398 -9.727 12.117 1 94 137 LYS B C 1
ATOM 2344 O O . LYS B 1 137 ? -9.578 -10.445 12.688 1 94 137 LYS B O 1
ATOM 2349 N N . ASN B 1 138 ? -11.039 -10.055 11.016 1 95.25 138 ASN B N 1
ATOM 2350 C CA . ASN B 1 138 ? -10.727 -11.312 10.344 1 95.25 138 ASN B CA 1
ATOM 2351 C C . ASN B 1 138 ? -9.258 -11.367 9.922 1 95.25 138 ASN B C 1
ATOM 2353 O O . ASN B 1 138 ? -8.602 -12.398 10.07 1 95.25 138 ASN B O 1
ATOM 2357 N N . ALA B 1 139 ? -8.781 -10.227 9.328 1 92.19 139 ALA B N 1
ATOM 2358 C CA . ALA B 1 139 ? -7.418 -10.148 8.805 1 92.19 139 ALA B CA 1
ATOM 2359 C C . ALA B 1 139 ? -6.395 -10.312 9.922 1 92.19 139 ALA B C 1
ATOM 2361 O O . ALA B 1 139 ? -5.352 -10.938 9.734 1 92.19 139 ALA B O 1
ATOM 2362 N N . THR B 1 140 ? -6.617 -9.773 11.078 1 85.44 140 THR B N 1
ATOM 2363 C CA . THR B 1 140 ? -5.648 -9.758 12.172 1 85.44 140 THR B CA 1
ATOM 2364 C C . THR B 1 140 ? -5.684 -11.07 12.945 1 85.44 140 THR B C 1
ATOM 2366 O O . THR B 1 140 ? -4.684 -11.469 13.555 1 85.44 140 THR B O 1
ATOM 2369 N N . THR B 1 141 ? -6.797 -11.656 12.922 1 78.75 141 THR B N 1
ATOM 2370 C CA . THR B 1 141 ? -6.906 -12.938 13.609 1 78.75 141 THR B CA 1
ATOM 2371 C C . THR B 1 141 ? -6.191 -14.031 12.828 1 78.75 141 THR B C 1
ATOM 2373 O O . THR B 1 141 ? -5.586 -14.93 13.422 1 78.75 141 THR B O 1
ATOM 2376 N N . THR B 1 142 ? -6.281 -13.969 11.57 1 65.75 142 THR B N 1
ATOM 2377 C CA . THR B 1 142 ? -5.656 -14.992 10.742 1 65.75 142 THR B CA 1
ATOM 2378 C C . THR B 1 142 ? -4.152 -14.766 10.641 1 65.75 142 THR B C 1
ATOM 2380 O O . THR B 1 142 ? -3.373 -15.727 10.648 1 65.75 142 THR B O 1
ATOM 2383 N N . ASN B 1 143 ? -3.672 -13.609 10.477 1 61.84 143 ASN B N 1
ATOM 2384 C CA . ASN B 1 143 ? -2.24 -13.336 10.414 1 61.84 143 ASN B CA 1
ATOM 2385 C C . ASN B 1 143 ? -1.55 -13.656 11.734 1 61.84 143 ASN B C 1
ATOM 2387 O O . ASN B 1 143 ? -0.383 -14.047 11.758 1 61.84 143 ASN B O 1
ATOM 2391 N N . ASP B 1 144 ? -2.176 -13.344 12.859 1 52.59 144 ASP B N 1
ATOM 2392 C CA . ASP B 1 144 ? -1.645 -13.727 14.156 1 52.59 144 ASP B CA 1
ATOM 2393 C C . ASP B 1 144 ? -1.626 -15.242 14.32 1 52.59 144 ASP B C 1
ATOM 2395 O O . ASP B 1 144 ? -0.775 -15.789 15.031 1 52.59 144 ASP B O 1
ATOM 2399 N N . ALA B 1 145 ? -2.717 -15.875 13.844 1 40.59 145 ALA B N 1
ATOM 2400 C CA . ALA B 1 145 ? -2.736 -17.328 14.023 1 40.59 145 ALA B CA 1
ATOM 2401 C C . ALA B 1 145 ? -1.559 -17.984 13.305 1 40.59 145 ALA B C 1
ATOM 2403 O O . ALA B 1 145 ? -1.233 -19.141 13.57 1 40.59 145 ALA B O 1
ATOM 2404 N N . ALA B 1 146 ? -1.187 -17.547 12.164 1 41.06 146 ALA B N 1
ATOM 2405 C CA . ALA B 1 146 ? -0.085 -18.203 11.461 1 41.06 146 ALA B CA 1
ATOM 2406 C C . ALA B 1 146 ? 1.231 -18 12.211 1 41.06 146 ALA B C 1
ATOM 2408 O O . ALA B 1 146 ? 2.27 -18.531 11.797 1 41.06 146 ALA B O 1
ATOM 2409 N N . HIS B 1 147 ? 1.489 -17.031 13.133 1 34.75 147 HIS B N 1
ATOM 2410 C CA . HIS B 1 147 ? 2.654 -17.141 14.008 1 34.75 147 HIS B CA 1
ATOM 2411 C C . HIS B 1 147 ? 2.365 -18.047 15.195 1 34.75 147 HIS B C 1
ATOM 2413 O O . HIS B 1 147 ? 1.311 -17.938 15.828 1 34.75 147 HIS B O 1
#

Sequence (294 aa):
MNENRNSVARWISLLHRHGHEYVGRQLKKYNINKGQYIFLNALYKKDGIRQEELSDYLKIDKGTTAKAIKKLEDDEYIIRIVDKKDKRAYNVYLTDKALKIKPTVRKAMMAWTDILFLGFSEEEKETALVLLERMGKNATTTNDAAHMNENRNSVARWISLLHRHGHEYVGRQLKKYNINKGQYIFLNALYKKDGIRQEELSDYLKIDKGTTAKAIKKLEDDEYIIRIVDKKDKRAYNVYLTDKALKIKPTVRKAMMAWTDILFLGFSEEEKETALVLLERMGKNATTTNDAAH

pLDDT: mean 90.45, std 13.1, range [30.23, 98.69]

Solvent-accessible surface area (backbone atoms only — not comparable to full-atom values): 15917 Å² total; per-residue (Å²): 131,74,88,87,58,74,50,65,63,50,42,31,45,51,48,37,54,52,46,40,50,52,39,15,61,70,31,44,89,73,76,31,40,47,75,34,44,60,54,55,56,50,36,75,76,45,66,49,42,40,54,68,53,50,21,60,74,70,71,44,58,64,69,61,42,52,52,31,49,51,51,36,35,76,69,49,31,31,47,76,41,70,31,90,90,40,80,88,39,40,22,37,31,74,31,71,61,38,58,68,44,43,66,57,53,51,48,39,52,50,50,51,47,51,43,39,46,63,91,55,51,74,64,52,50,50,50,52,45,53,54,44,51,52,24,46,52,38,49,52,52,53,61,52,63,74,102,132,75,88,87,57,74,50,64,62,49,43,31,44,52,50,37,55,52,46,40,50,52,39,16,60,72,32,42,91,75,76,30,40,48,74,34,44,60,55,54,55,50,36,76,76,46,65,50,40,40,54,68,53,50,22,61,74,70,71,44,57,66,69,60,42,50,53,31,50,48,51,37,35,75,70,48,32,32,47,76,42,69,31,90,90,41,78,88,38,40,22,38,30,72,31,73,60,39,60,70,44,42,65,57,54,50,50,39,52,50,51,51,48,52,43,40,44,64,93,53,50,74,65,52,50,50,50,53,45,52,54,45,48,50,24,45,53,38,49,52,52,52,60,53,62,75,100

Secondary structure (DSSP, 8-state):
--TTSPPHHHHHHHHHHHHHHHHHHHTGGGT--HHHHHHHHHHHHSTT-BHHHHHHHHT--HHHHHHHHHHHHHTTSEEEEE-SS-TT-EEEEE-HHHHHTHHHHHHHHHHHHHHHTTT--HHHHHHHHHHHHHHHHHHHHHHHHT-/--TTSPPHHHHHHHHHHHHHHHHHHHTGGGT--HHHHHHHHHHHHSTTEEHHHHHHHHT--HHHHHHHHHHHHHTTSEEEEE-SS-TT-EEEEE-HHHHHTHHHHHHHHHHHHHHHTTT--HHHHHHHHHHHHHHHHHHHHHHHHT-

InterPro domains:
  IPR000835 MarR-type HTH domain [PF01047] (32-89)
  IPR000835 MarR-type HTH domain [PR00598] (49-65)
  IPR000835 MarR-type HTH domain [PR00598] (66-81)
  IPR000835 MarR-type HTH domain [PR00598] (85-101)
  IPR000835 MarR-type HTH domain [PR00598] (115-135)
  IPR000835 MarR-type HTH domain [PS50995] (5-137)
  IPR000835 MarR-type HTH domain [SM00347] (25-125)
  IPR023187 Transcriptional regulator MarR-type, conserved site [PS01117] (65-98)
  IPR036388 Winged helix-like DNA-binding domain superfamily [G3DSA:1.10.10.10] (4-141)
  IPR036390 Winged helix DNA-binding domain superfamily [SSF46785] (7-137)